Protein AF-A0A2K1YP57-F1 (afdb_monomer)

Solvent-accessible surface area (backbone atoms only — not comparable to full-atom values): 13759 Å² total; per-residue (Å²): 117,85,75,20,33,35,36,38,37,38,22,40,49,75,53,50,61,69,62,58,47,50,43,52,41,44,24,50,65,70,25,84,58,22,74,83,41,67,79,49,53,47,49,36,38,41,50,57,70,98,71,82,53,71,68,46,48,54,45,32,55,53,49,54,72,70,46,98,47,49,59,59,80,66,46,88,72,59,56,66,68,60,56,49,45,45,36,66,78,54,61,48,76,85,57,60,37,21,30,25,25,40,49,86,66,47,80,54,25,69,63,35,49,40,52,35,60,63,46,21,45,73,32,65,89,50,28,58,70,48,51,51,50,52,58,73,73,52,67,104,42,70,54,76,67,44,47,89,70,37,73,68,53,39,52,39,58,75,71,65,55,48,71,48,77,45,61,58,92,49,68,68,58,51,50,53,52,51,52,54,52,49,54,48,40,74,74,69,46,75,70,44,77,43,71,57,41,47,95,76,76,43,75,67,46,56,52,48,50,53,53,46,28,70,77,66,74,61,59,84,53,51,76,63,44,36,47,45,42,53,54,28,53,54,23,50,53,51,51,48,69,73,72,109

Secondary structure (DSSP, 8-state):
-TTSEEEEEEE-TT-S-HHHHHHHHHHHTSSTTGGGGTTTEEEEEEE--SS--HHHHHHHHHHHHHSSSEE-S-GGG--HHHHHHHHHHS--SSS-EEEEE-TTS-EEES--HHHHHHHGGGGTT--HHHHHHHHHH--S-HHHHHTTT-HHHHHHHHTT--EEEE--S-HHHHHHHHHHHHHHHHTT---EEEE---SS--HHHHHHHHHHHHHHS---S-HHHHHHHHHHHHHHHHHHHHH-

Foldseek 3Di:
DAQAKEKEKEAALLSDPPLLVVLLCLLEPVPPCNVVCVVRYAYEYQHADPDDDPVSVVSNVVPCVVDPHHYDPPNVPDDVVVNVCLCPVLVCPNDIFIFIAGSVRDTQDSGLSLVSLQRRPQLPVSHPVSLVVVVVPDDPAVCSLQPSLAPVSVVCVVVVFAEDEDEDLDLVVVVVVVVVVVVVVVVPHRYHYAYLYDLPLDPSSQVSLVVCCVVVVPHPDDSSSSSSSNSNVVSVVVSVVVVD

Radius of gyration: 20.49 Å; Cα contacts (8 Å, |Δi|>4): 315; chains: 1; bounding box: 50×36×57 Å

pLDDT: mean 89.66, std 7.04, range [57.06, 97.81]

Mean predicted aligned error: 5.23 Å

Nearest PDB structures (foldseek):
  6n5u-assembly3_C  TM=5.547E-01  e=1.171E-01  Arabidopsis thaliana
  3d3j-assembly1_A-2  TM=3.927E-01  e=7.275E+00  Homo sapiens
  6p7b-assembly1_A  TM=2.199E-01  e=9.151E+00  Fowlpox virus

InterPro domains:
  IPR027944 Sieve element occlusion, C-terminal [PF14577] (129-244)
  IPR039299 Protein SIEVE ELEMENT OCCLUSION [PTHR33232] (1-244)

Structure (mmCIF, N/CA/C/O backbone):
data_AF-A0A2K1YP57-F1
#
_entry.id   AF-A0A2K1YP57-F1
#
loop_
_atom_site.group_PDB
_atom_site.id
_atom_site.type_symbol
_atom_site.label_atom_id
_atom_site.label_alt_id
_atom_site.label_comp_id
_atom_site.label_asym_id
_atom_site.label_entity_id
_atom_site.label_seq_id
_atom_site.pdbx_PDB_ins_code
_atom_site.Cartn_x
_atom_site.Cartn_y
_atom_site.Cartn_z
_atom_site.occupancy
_atom_site.B_iso_or_equiv
_atom_site.auth_seq_id
_atom_site.auth_comp_id
_atom_site.auth_asym_id
_atom_site.auth_atom_id
_atom_site.pdbx_PDB_model_num
ATOM 1 N N . MET A 1 1 ? 7.861 -14.860 -19.166 1.00 68.88 1 MET A N 1
ATOM 2 C CA . MET A 1 1 ? 6.582 -14.250 -18.728 1.00 68.88 1 MET A CA 1
ATOM 3 C C . MET A 1 1 ? 5.432 -14.431 -19.733 1.00 68.88 1 MET A C 1
ATOM 5 O O . MET A 1 1 ? 4.404 -13.784 -19.590 1.00 68.88 1 MET A O 1
ATOM 9 N N . LYS A 1 2 ? 5.544 -15.316 -20.739 1.00 75.38 2 LYS A N 1
ATOM 10 C CA . LYS A 1 2 ? 4.486 -15.506 -21.747 1.00 75.38 2 LYS A CA 1
ATOM 11 C C . LYS A 1 2 ? 3.211 -16.042 -21.082 1.00 75.38 2 LYS A C 1
ATOM 13 O O . LYS A 1 2 ? 3.299 -16.992 -20.311 1.00 75.38 2 LYS A O 1
ATOM 18 N N . GLY A 1 3 ? 2.060 -15.437 -21.376 1.00 84.75 3 GLY A N 1
ATOM 19 C CA . GLY A 1 3 ? 0.768 -15.865 -20.826 1.00 84.75 3 GLY A CA 1
ATOM 20 C C . GLY A 1 3 ? 0.374 -15.243 -19.48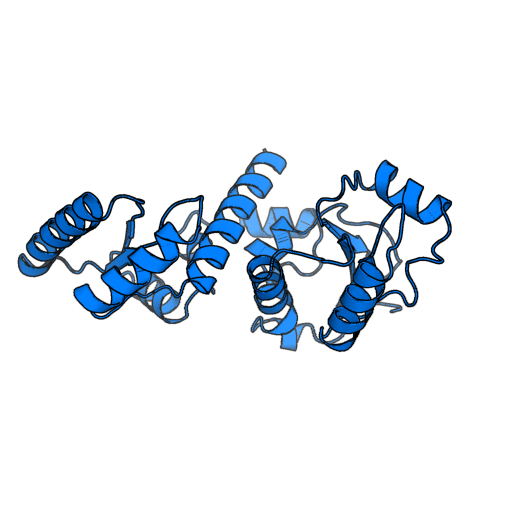0 1.00 84.75 3 GLY A C 1
ATOM 21 O O . GLY A 1 3 ? -0.734 -15.507 -19.028 1.00 84.75 3 GLY A O 1
ATOM 22 N N . LYS A 1 4 ? 1.219 -14.405 -18.862 1.00 93.00 4 LYS A N 1
ATOM 23 C CA . LYS A 1 4 ? 0.963 -13.794 -17.543 1.00 93.00 4 LYS A CA 1
ATOM 24 C C . LYS A 1 4 ? 0.696 -12.292 -17.647 1.00 93.00 4 LYS A C 1
ATOM 26 O O . LYS A 1 4 ? 1.220 -11.644 -18.548 1.00 93.00 4 LYS A O 1
ATOM 31 N N . VAL A 1 5 ? -0.072 -11.742 -16.707 1.00 96.88 5 VAL A N 1
ATOM 32 C CA . VAL A 1 5 ? -0.127 -10.284 -16.489 1.00 96.88 5 VAL A CA 1
ATOM 33 C C . VAL A 1 5 ? 1.207 -9.836 -15.881 1.00 96.88 5 VAL A C 1
ATOM 35 O O . VAL A 1 5 ? 1.763 -10.539 -15.040 1.00 96.88 5 VAL A O 1
ATOM 38 N N . VAL A 1 6 ? 1.743 -8.691 -16.296 1.00 97.31 6 VAL A N 1
ATOM 39 C CA . VAL A 1 6 ? 3.003 -8.160 -15.754 1.00 97.31 6 VAL A CA 1
ATOM 40 C C . VAL A 1 6 ? 2.774 -6.773 -15.173 1.00 97.31 6 VAL A C 1
ATOM 42 O O . VAL A 1 6 ? 2.274 -5.884 -15.858 1.00 97.31 6 VAL A O 1
ATOM 45 N N . LEU A 1 7 ? 3.159 -6.591 -13.914 1.00 97.69 7 LEU A N 1
ATOM 46 C CA . LEU A 1 7 ? 3.198 -5.300 -13.236 1.00 97.69 7 LEU A CA 1
ATOM 47 C C . LEU A 1 7 ? 4.632 -4.777 -13.327 1.00 97.69 7 LEU A C 1
ATOM 49 O O . LEU A 1 7 ? 5.526 -5.266 -12.638 1.00 97.69 7 LEU A O 1
ATOM 53 N N . LEU A 1 8 ? 4.862 -3.796 -14.194 1.00 97.38 8 LEU A N 1
ATOM 54 C CA . LEU A 1 8 ? 6.132 -3.089 -14.270 1.00 97.38 8 LEU A CA 1
ATOM 55 C C . LEU A 1 8 ? 6.169 -2.021 -13.178 1.00 97.38 8 LEU A C 1
ATOM 57 O O . LEU A 1 8 ? 5.548 -0.967 -13.319 1.00 97.38 8 LEU A O 1
ATOM 61 N N . LEU A 1 9 ? 6.893 -2.294 -12.097 1.00 97.62 9 LEU A N 1
ATOM 62 C CA . LEU A 1 9 ? 7.182 -1.308 -11.063 1.00 97.62 9 LEU A CA 1
ATOM 63 C C . LEU A 1 9 ? 8.308 -0.402 -11.565 1.00 97.62 9 LEU A C 1
ATOM 65 O O . LEU A 1 9 ? 9.433 -0.860 -11.747 1.00 97.62 9 LEU A O 1
ATOM 69 N N . VAL A 1 10 ? 8.011 0.873 -11.794 1.00 96.94 10 VAL A N 1
ATOM 70 C CA . VAL A 1 10 ? 8.968 1.873 -12.280 1.00 96.94 10 VAL A CA 1
ATOM 71 C C . VAL A 1 10 ? 9.275 2.848 -11.155 1.00 96.94 10 VAL A C 1
ATOM 73 O O . VAL A 1 10 ? 8.362 3.463 -10.606 1.00 96.94 10 VAL A O 1
ATOM 76 N N . SER A 1 11 ? 10.551 3.004 -10.807 1.00 96.06 11 SER A N 1
ATOM 77 C CA . SER A 1 11 ? 10.989 3.890 -9.719 1.00 96.06 11 SER A CA 1
ATOM 78 C C . SER A 1 11 ? 12.467 4.261 -9.847 1.00 96.06 11 SER A C 1
ATOM 80 O O . SER A 1 11 ? 13.171 3.749 -10.711 1.00 96.06 11 SER A O 1
ATOM 82 N N . LYS A 1 12 ? 12.983 5.093 -8.937 1.00 94.44 12 LYS A N 1
ATOM 83 C CA . LYS A 1 12 ? 14.433 5.213 -8.703 1.00 94.44 12 LYS A CA 1
ATOM 84 C C . LYS A 1 12 ? 14.984 3.991 -7.959 1.00 94.44 12 LYS A C 1
ATOM 86 O O . LYS A 1 12 ? 14.215 3.103 -7.584 1.00 94.44 12 LYS A O 1
ATOM 91 N N . ALA A 1 13 ? 16.302 3.942 -7.753 1.00 92.00 13 ALA A N 1
ATOM 92 C CA . ALA A 1 13 ? 16.982 2.861 -7.033 1.00 92.00 13 ALA A CA 1
ATOM 93 C C . ALA A 1 13 ? 16.452 2.680 -5.604 1.00 92.00 13 ALA A C 1
ATOM 95 O O . ALA A 1 13 ? 16.217 1.558 -5.184 1.00 92.00 13 ALA A O 1
ATOM 96 N N . GLU A 1 14 ? 16.160 3.780 -4.907 1.00 87.06 14 GLU A N 1
ATOM 97 C CA . GLU A 1 14 ? 15.565 3.777 -3.559 1.00 87.06 14 GLU A CA 1
ATOM 98 C C . GLU A 1 14 ? 14.121 3.240 -3.523 1.00 87.06 14 GLU A C 1
ATOM 100 O O . GLU A 1 14 ? 13.595 2.949 -2.454 1.00 87.06 14 GLU A O 1
ATOM 105 N N . LEU A 1 15 ? 13.497 3.063 -4.693 1.00 85.38 15 LEU A N 1
ATOM 106 C CA . LEU A 1 15 ? 12.186 2.453 -4.902 1.00 85.38 15 LEU A CA 1
ATOM 107 C C . LEU A 1 15 ? 11.020 3.227 -4.274 1.00 85.38 15 LEU A C 1
ATOM 109 O O . LEU A 1 15 ? 10.328 3.949 -4.989 1.00 85.38 15 LEU A O 1
ATOM 113 N N . LEU A 1 16 ? 10.813 3.103 -2.967 1.00 85.75 16 LEU A N 1
ATOM 114 C CA . LEU A 1 16 ? 9.791 3.784 -2.170 1.00 85.75 16 LEU A CA 1
ATOM 115 C C . LEU A 1 16 ? 10.363 4.064 -0.774 1.00 85.75 16 LEU A C 1
ATOM 117 O O . LEU A 1 16 ? 11.235 3.323 -0.318 1.00 85.75 16 LEU A O 1
ATOM 121 N N . PRO A 1 17 ? 9.813 5.043 -0.032 1.00 89.00 17 PRO A N 1
ATOM 122 C CA . PRO A 1 17 ? 9.994 5.079 1.416 1.00 89.00 17 PRO A CA 1
ATOM 123 C C . PRO A 1 17 ? 9.668 3.713 2.035 1.00 89.00 17 PRO A C 1
ATOM 125 O O . PRO A 1 17 ? 8.781 3.007 1.542 1.00 89.00 17 PRO A O 1
ATOM 128 N N . GLN A 1 18 ? 10.363 3.355 3.117 1.00 89.25 18 GLN A N 1
ATOM 129 C CA . GLN A 1 18 ? 10.311 2.018 3.717 1.00 89.25 18 GLN A CA 1
ATOM 130 C C . GLN A 1 18 ? 8.875 1.519 3.932 1.00 89.25 18 GLN A C 1
ATOM 132 O O . GLN A 1 18 ? 8.547 0.397 3.557 1.00 89.25 18 GLN A O 1
ATOM 137 N N . GLU A 1 19 ? 7.994 2.347 4.486 1.00 90.50 19 GLU A N 1
ATOM 138 C CA . GLU A 1 19 ? 6.612 1.965 4.764 1.00 90.50 19 GLU A CA 1
ATOM 139 C C . GLU A 1 19 ? 5.780 1.775 3.487 1.00 90.50 19 GLU A C 1
ATOM 141 O O . GLU A 1 19 ? 4.908 0.911 3.450 1.00 90.50 19 GLU A O 1
ATOM 146 N N . GLY A 1 20 ? 6.079 2.517 2.417 1.00 92.62 20 GLY A N 1
ATOM 147 C CA . GLY A 1 20 ? 5.463 2.306 1.106 1.00 92.62 20 GLY A CA 1
ATOM 148 C C . GLY A 1 20 ? 5.894 0.986 0.467 1.00 92.62 20 GLY A C 1
ATOM 149 O O . GLY A 1 20 ? 5.065 0.292 -0.120 1.00 92.62 20 GLY A O 1
ATOM 150 N N . LEU A 1 21 ? 7.166 0.609 0.624 1.00 93.62 21 LEU A N 1
ATOM 151 C CA . LEU A 1 21 ? 7.677 -0.687 0.172 1.00 93.62 21 LEU A CA 1
ATOM 152 C C . LEU A 1 21 ? 7.052 -1.845 0.962 1.00 93.62 21 LEU A C 1
ATOM 154 O O . LEU A 1 21 ? 6.620 -2.827 0.361 1.00 93.62 21 LEU A O 1
ATOM 158 N N . LEU A 1 22 ? 6.952 -1.711 2.289 1.00 93.88 22 LEU A N 1
ATOM 159 C CA . LEU A 1 22 ? 6.295 -2.702 3.145 1.00 93.88 22 LEU A CA 1
ATOM 160 C C . LEU A 1 22 ? 4.815 -2.865 2.788 1.00 93.88 22 LEU A C 1
ATOM 162 O O . LEU A 1 22 ? 4.343 -3.994 2.704 1.00 93.88 22 LEU A O 1
ATOM 166 N N . LEU A 1 23 ? 4.099 -1.768 2.516 1.00 93.94 23 LEU A N 1
ATOM 167 C CA . LEU A 1 23 ? 2.712 -1.849 2.057 1.00 93.94 23 LEU A CA 1
ATOM 168 C C . LEU A 1 23 ? 2.624 -2.536 0.690 1.00 93.94 23 LEU A C 1
ATOM 170 O O . LEU A 1 23 ? 1.722 -3.330 0.458 1.00 93.94 23 LEU A O 1
ATOM 174 N N . LEU A 1 24 ? 3.552 -2.258 -0.228 1.00 94.94 24 LEU A N 1
ATOM 175 C CA . LEU A 1 24 ? 3.549 -2.913 -1.534 1.00 94.94 24 LEU A CA 1
ATOM 176 C C . LEU A 1 24 ? 3.762 -4.432 -1.408 1.00 94.94 24 LEU A C 1
ATOM 178 O O . LEU A 1 24 ? 3.088 -5.193 -2.103 1.00 94.94 24 LEU A O 1
ATOM 182 N N . LEU A 1 25 ? 4.649 -4.877 -0.513 1.00 94.38 25 LEU A N 1
ATOM 183 C CA . LEU A 1 25 ? 4.854 -6.297 -0.197 1.00 94.38 25 LEU A CA 1
ATOM 184 C C . LEU A 1 25 ? 3.604 -6.927 0.428 1.00 94.38 25 LEU A C 1
ATOM 186 O O . LEU A 1 25 ? 3.125 -7.940 -0.084 1.00 94.38 25 LEU A O 1
ATOM 190 N N . ASP A 1 26 ? 3.029 -6.271 1.437 1.00 92.94 26 ASP A N 1
ATOM 191 C CA . ASP A 1 26 ? 1.784 -6.679 2.100 1.00 92.94 26 ASP A CA 1
ATOM 192 C C . ASP A 1 26 ? 0.653 -6.889 1.082 1.00 92.94 26 ASP A C 1
ATOM 194 O O . ASP A 1 26 ? -0.011 -7.924 1.046 1.00 92.94 26 ASP A O 1
ATOM 198 N N . ARG A 1 27 ? 0.499 -5.936 0.159 1.00 93.25 27 ARG A N 1
ATOM 199 C CA . ARG A 1 27 ? -0.591 -5.912 -0.823 1.00 93.25 27 ARG A CA 1
ATOM 200 C C . ARG A 1 27 ? -0.410 -6.882 -1.979 1.00 93.25 27 ARG A C 1
ATOM 202 O O . ARG A 1 27 ? -1.396 -7.231 -2.629 1.00 93.25 27 ARG A O 1
ATOM 209 N N . THR A 1 28 ? 0.818 -7.305 -2.266 1.00 92.19 28 THR A N 1
ATOM 210 C CA . THR A 1 28 ? 1.108 -8.114 -3.458 1.00 92.19 28 THR A CA 1
ATOM 211 C C . THR A 1 28 ? 1.534 -9.535 -3.140 1.00 92.19 28 THR A C 1
ATOM 213 O O . THR A 1 28 ? 1.056 -10.442 -3.815 1.00 92.19 28 THR A O 1
ATOM 216 N N . TYR A 1 29 ? 2.411 -9.729 -2.158 1.00 90.44 29 TYR A N 1
ATOM 217 C CA . TYR A 1 29 ? 3.038 -11.013 -1.861 1.00 90.44 29 TYR A CA 1
ATOM 218 C C . TYR A 1 29 ? 2.423 -11.671 -0.622 1.00 90.44 29 TYR A C 1
ATOM 220 O O . TYR A 1 29 ? 1.986 -12.819 -0.695 1.00 90.44 29 TYR A O 1
ATOM 228 N N . ASP A 1 30 ? 2.303 -10.930 0.483 1.00 90.19 30 ASP A N 1
ATOM 229 C CA . ASP A 1 30 ? 1.760 -11.472 1.740 1.00 90.19 30 ASP A CA 1
ATOM 230 C C . ASP A 1 30 ? 0.224 -11.527 1.753 1.00 90.19 30 ASP A C 1
ATOM 232 O O . ASP A 1 30 ? -0.388 -12.195 2.591 1.00 90.19 30 ASP A O 1
ATOM 236 N N . HIS A 1 31 ? -0.413 -10.867 0.785 1.00 88.81 31 HIS A N 1
ATOM 237 C CA . HIS A 1 31 ? -1.859 -10.798 0.660 1.00 88.81 31 HIS A CA 1
ATOM 238 C C . HIS A 1 31 ? -2.491 -12.207 0.604 1.00 88.81 31 HIS A C 1
ATOM 240 O O . HIS A 1 31 ? -2.106 -13.016 -0.246 1.00 88.81 31 HIS A O 1
ATOM 246 N N . PRO A 1 32 ? -3.543 -12.522 1.389 1.00 86.50 32 PRO A N 1
ATOM 247 C CA . PRO A 1 32 ? -4.120 -13.874 1.452 1.00 86.50 32 PRO A CA 1
ATOM 248 C C . PRO A 1 32 ? -4.560 -14.442 0.092 1.00 86.50 32 PRO A C 1
ATOM 250 O O . PRO A 1 32 ? -4.462 -15.641 -0.173 1.00 86.50 32 PRO A O 1
ATOM 253 N N . TYR A 1 33 ? -5.033 -13.565 -0.796 1.00 86.44 33 TYR A N 1
ATOM 254 C CA . TYR A 1 33 ? -5.445 -13.917 -2.159 1.00 86.44 33 TYR A CA 1
ATOM 255 C C . TYR A 1 33 ? -4.280 -14.208 -3.130 1.00 86.44 33 TYR A C 1
ATOM 257 O O . TYR A 1 33 ? -4.518 -14.798 -4.183 1.00 86.44 33 TYR A O 1
ATOM 265 N N . HIS A 1 34 ? -3.035 -13.849 -2.789 1.00 87.69 34 HIS A N 1
ATOM 266 C CA . HIS A 1 34 ? -1.860 -14.055 -3.643 1.00 87.69 34 HIS A CA 1
ATOM 267 C C . HIS A 1 34 ? -1.667 -15.533 -4.007 1.00 87.69 34 HIS A C 1
ATOM 269 O O . HIS A 1 34 ? -1.500 -15.858 -5.178 1.00 87.69 34 HIS A O 1
ATOM 275 N N . LYS A 1 35 ? -1.823 -16.445 -3.036 1.00 88.25 35 LYS A N 1
ATOM 276 C CA . LYS A 1 35 ? -1.688 -17.900 -3.253 1.00 88.25 35 LYS A CA 1
ATOM 277 C C . LYS A 1 35 ? -2.629 -18.446 -4.331 1.00 88.25 35 LYS A C 1
ATOM 279 O O . LYS A 1 35 ? -2.283 -19.377 -5.043 1.00 88.25 35 LYS A O 1
ATOM 284 N N . LYS A 1 36 ? -3.825 -17.863 -4.481 1.00 91.19 36 LYS A N 1
ATOM 285 C CA . LYS A 1 36 ? -4.789 -18.266 -5.524 1.00 91.19 36 LYS A CA 1
ATOM 286 C C . LYS A 1 36 ? -4.401 -17.765 -6.916 1.00 91.19 36 LYS A C 1
ATOM 288 O O . LYS A 1 36 ? -4.945 -18.241 -7.906 1.00 91.19 36 LYS A O 1
ATOM 293 N N . LEU A 1 37 ? -3.510 -16.782 -6.978 1.00 90.44 37 LEU A N 1
ATOM 294 C CA . LEU A 1 37 ? -3.039 -16.126 -8.191 1.00 90.44 37 LEU A CA 1
ATOM 295 C C . LEU A 1 37 ? -1.588 -16.487 -8.508 1.00 90.44 37 LEU A C 1
ATOM 297 O O . LEU A 1 37 ? -0.990 -15.862 -9.385 1.00 90.44 37 LEU A O 1
ATOM 301 N N . GLU A 1 38 ? -1.016 -17.482 -7.829 1.00 87.19 38 GLU A N 1
ATOM 302 C CA . GLU A 1 38 ? 0.354 -17.916 -8.067 1.00 87.19 38 GLU A CA 1
ATOM 303 C C . GLU A 1 38 ? 0.541 -18.271 -9.551 1.00 87.19 38 GLU A C 1
ATOM 305 O O . GLU A 1 38 ? -0.241 -19.005 -10.157 1.00 87.19 38 GLU A O 1
ATOM 310 N N . GLY A 1 39 ? 1.532 -17.641 -10.184 1.00 86.94 39 GLY A N 1
ATOM 311 C CA . GLY A 1 39 ? 1.783 -17.771 -11.618 1.00 86.94 39 GLY A CA 1
ATOM 312 C C . GLY A 1 39 ? 0.806 -17.033 -12.547 1.00 86.94 39 GLY A C 1
ATOM 313 O O . GLY A 1 39 ? 1.012 -17.074 -13.759 1.00 86.94 39 GLY A O 1
ATOM 314 N N . SER A 1 40 ? -0.206 -16.327 -12.033 1.00 92.19 40 SER A N 1
ATOM 315 C CA . SER A 1 40 ? -1.166 -15.552 -12.844 1.00 92.19 40 SER A CA 1
ATOM 316 C C . SER A 1 40 ? -0.642 -14.166 -13.234 1.00 92.19 40 SER A C 1
ATOM 318 O O . SER A 1 40 ? -0.980 -13.647 -14.305 1.00 92.19 40 SER A O 1
ATOM 320 N N . TYR A 1 41 ? 0.198 -13.569 -12.387 1.00 95.19 41 TYR A N 1
ATOM 321 C CA . TYR A 1 41 ? 0.909 -12.329 -12.680 1.00 95.19 41 TYR A CA 1
ATOM 322 C C . TYR A 1 41 ? 2.328 -12.343 -12.108 1.00 95.19 41 TYR A C 1
ATOM 324 O O . TYR A 1 41 ? 2.638 -13.152 -11.240 1.00 95.19 41 TYR A O 1
ATOM 332 N N . GLU A 1 42 ? 3.178 -11.452 -12.612 1.00 95.25 42 GLU A N 1
ATOM 333 C CA . GLU A 1 42 ? 4.534 -11.222 -12.105 1.00 95.25 42 GLU A CA 1
ATOM 334 C C . GLU A 1 42 ? 4.776 -9.728 -11.915 1.00 95.25 42 GLU A C 1
ATOM 336 O O . GLU A 1 42 ? 4.269 -8.913 -12.690 1.00 95.25 42 GLU A O 1
ATOM 341 N N . ILE A 1 43 ? 5.585 -9.370 -10.921 1.00 96.31 43 ILE A N 1
ATOM 342 C CA . ILE A 1 43 ? 6.079 -8.002 -10.749 1.00 96.31 43 ILE A CA 1
ATOM 343 C C . ILE A 1 43 ? 7.515 -7.942 -11.267 1.00 96.31 43 ILE A C 1
ATOM 345 O O . ILE A 1 43 ? 8.340 -8.805 -10.953 1.00 96.31 43 ILE A O 1
ATOM 349 N N . VAL A 1 44 ? 7.797 -6.926 -12.081 1.00 97.06 44 VAL A N 1
ATOM 350 C CA . VAL A 1 44 ? 9.125 -6.645 -12.628 1.00 97.06 44 VAL A CA 1
ATOM 351 C C . VAL A 1 44 ? 9.504 -5.224 -12.273 1.00 97.06 44 VAL A C 1
ATOM 353 O O . VAL A 1 44 ? 8.881 -4.270 -12.734 1.00 97.06 44 VAL A O 1
ATOM 356 N N . TRP A 1 45 ? 10.549 -5.082 -11.474 1.00 97.19 45 TRP A N 1
ATOM 357 C CA . TRP A 1 45 ? 11.105 -3.796 -11.117 1.00 97.19 45 TRP A CA 1
ATOM 358 C C . TRP A 1 45 ? 12.062 -3.280 -12.197 1.00 97.19 45 TRP A C 1
ATOM 360 O O . TRP A 1 45 ? 13.026 -3.950 -12.584 1.00 97.19 45 TRP A O 1
ATOM 370 N N . ILE A 1 46 ? 11.794 -2.065 -12.670 1.00 95.25 46 ILE A N 1
ATOM 371 C CA . ILE A 1 46 ? 12.629 -1.311 -13.598 1.00 95.25 46 ILE A CA 1
ATOM 372 C C . ILE A 1 46 ? 13.040 -0.014 -12.908 1.00 95.25 46 ILE A C 1
ATOM 374 O O . ILE A 1 46 ? 12.233 0.900 -12.729 1.00 95.25 46 ILE A O 1
ATOM 378 N N . SER A 1 47 ? 14.315 0.074 -12.535 1.00 95.38 47 SER A N 1
ATOM 379 C CA . SER A 1 47 ? 14.851 1.310 -11.983 1.00 95.38 47 SER A CA 1
ATOM 380 C C . SER A 1 47 ? 15.224 2.284 -13.103 1.00 95.38 47 SER A C 1
ATOM 382 O O . SER A 1 47 ? 15.970 1.925 -14.014 1.00 95.38 47 SER A O 1
ATOM 384 N N . ILE A 1 48 ? 14.701 3.508 -13.050 1.00 93.56 48 ILE A N 1
ATOM 385 C CA . ILE A 1 48 ? 14.923 4.564 -14.040 1.00 93.56 48 ILE A CA 1
ATOM 386 C C . ILE A 1 48 ? 15.552 5.774 -13.348 1.00 93.56 48 ILE A C 1
ATOM 388 O O . ILE A 1 48 ? 14.950 6.386 -12.462 1.00 93.56 48 ILE A O 1
ATOM 392 N N . SER A 1 49 ? 16.751 6.136 -13.800 1.00 88.81 49 SER A N 1
ATOM 393 C CA . SER A 1 49 ? 17.472 7.346 -13.407 1.00 88.81 49 SER A CA 1
ATOM 394 C C . SER A 1 49 ? 18.259 7.891 -14.601 1.00 88.81 49 SER A C 1
ATOM 396 O O . SER A 1 49 ? 18.676 7.119 -15.464 1.00 88.81 49 SER A O 1
ATOM 398 N N . ASP A 1 50 ? 18.457 9.210 -14.647 1.00 85.19 50 ASP A N 1
ATOM 399 C CA . ASP A 1 50 ? 19.286 9.873 -15.668 1.00 85.19 50 ASP A CA 1
ATOM 400 C C . ASP A 1 50 ? 20.778 9.628 -15.446 1.00 85.19 50 ASP A C 1
ATOM 402 O O . ASP A 1 50 ? 21.558 9.519 -16.390 1.00 85.19 50 ASP A O 1
ATOM 406 N 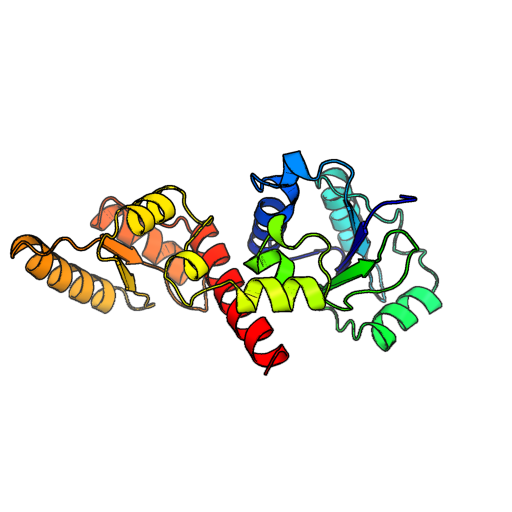N . THR A 1 51 ? 21.166 9.524 -14.180 1.00 87.31 51 THR A N 1
ATOM 407 C CA . THR A 1 51 ? 22.539 9.303 -13.738 1.00 87.31 51 THR A CA 1
ATOM 408 C C . THR A 1 51 ? 22.544 8.265 -12.632 1.00 87.31 51 THR A C 1
ATOM 410 O O . THR A 1 51 ? 21.608 8.207 -11.838 1.00 87.31 51 THR A O 1
ATOM 413 N N . TRP A 1 52 ? 23.603 7.462 -12.578 1.00 93.56 52 TRP A N 1
ATOM 414 C CA . TRP A 1 52 ? 23.788 6.441 -11.554 1.00 93.56 52 TRP A CA 1
ATOM 415 C C . TRP A 1 52 ? 25.073 6.701 -10.784 1.00 93.56 52 TRP A C 1
ATOM 417 O O . TRP A 1 52 ? 26.164 6.635 -11.356 1.00 93.56 52 TRP A O 1
ATOM 427 N N . THR A 1 53 ? 24.926 6.964 -9.495 1.00 95.31 53 THR A N 1
ATOM 428 C CA . THR A 1 53 ? 26.011 6.951 -8.514 1.00 95.31 53 THR A CA 1
ATOM 429 C C . THR A 1 53 ? 26.298 5.523 -8.053 1.00 95.31 53 THR A C 1
ATOM 431 O O . THR A 1 53 ? 25.454 4.637 -8.193 1.00 95.31 53 THR A O 1
ATOM 434 N N . ASP A 1 54 ? 27.479 5.283 -7.480 1.00 95.50 54 ASP A N 1
ATOM 435 C CA . ASP A 1 54 ? 27.800 3.967 -6.915 1.00 95.50 54 ASP A CA 1
ATOM 436 C C . ASP A 1 54 ? 26.870 3.620 -5.739 1.00 95.50 54 ASP A C 1
ATOM 438 O O . ASP A 1 54 ? 26.373 2.503 -5.669 1.00 95.50 54 ASP A O 1
ATOM 442 N N . ALA A 1 55 ? 26.495 4.607 -4.916 1.00 95.12 55 ALA A N 1
ATOM 443 C CA . ALA A 1 55 ? 25.522 4.417 -3.838 1.00 95.12 55 ALA A CA 1
ATOM 444 C C . ALA A 1 55 ? 24.141 3.961 -4.351 1.00 95.12 55 ALA A C 1
ATOM 446 O O . ALA A 1 55 ? 23.530 3.065 -3.775 1.00 95.12 55 ALA A O 1
ATOM 447 N N . GLU A 1 56 ? 23.642 4.535 -5.453 1.00 95.00 56 GLU A N 1
ATOM 448 C CA . GLU A 1 56 ? 22.380 4.090 -6.064 1.00 95.00 56 GLU A CA 1
ATOM 449 C C . GLU A 1 56 ? 22.479 2.661 -6.611 1.00 95.00 56 GLU A C 1
ATOM 451 O O . GLU A 1 56 ? 21.503 1.912 -6.541 1.00 95.00 56 GLU A O 1
ATOM 456 N N . ARG A 1 57 ? 23.644 2.262 -7.139 1.00 95.69 57 ARG A N 1
ATOM 457 C CA . ARG A 1 57 ? 23.874 0.883 -7.597 1.00 95.69 57 ARG A CA 1
ATOM 458 C C . ARG A 1 57 ? 23.874 -0.092 -6.427 1.00 95.69 57 ARG A C 1
ATOM 460 O O . ARG A 1 57 ? 23.176 -1.095 -6.508 1.00 95.69 57 ARG A O 1
ATOM 467 N N . ASP A 1 58 ? 24.559 0.243 -5.337 1.00 95.19 58 ASP A N 1
ATOM 468 C CA . ASP A 1 58 ? 24.594 -0.582 -4.126 1.00 95.19 58 ASP A CA 1
ATOM 469 C C . ASP A 1 58 ? 23.189 -0.765 -3.533 1.00 95.19 58 ASP A C 1
ATOM 471 O O . ASP A 1 58 ? 22.792 -1.879 -3.185 1.00 95.19 58 ASP A O 1
ATOM 475 N N . ILE A 1 59 ? 22.394 0.312 -3.477 1.00 94.44 59 ILE A N 1
ATOM 476 C CA . ILE A 1 59 ? 20.993 0.259 -3.032 1.00 94.44 59 ILE A CA 1
ATOM 477 C C . ILE A 1 59 ? 20.163 -0.634 -3.961 1.00 94.44 59 ILE A C 1
ATOM 479 O O . ILE A 1 59 ? 19.396 -1.476 -3.485 1.00 94.44 59 ILE A O 1
ATOM 483 N N . PHE A 1 60 ? 20.309 -0.475 -5.280 1.00 95.50 60 PHE A N 1
ATOM 484 C CA . PHE A 1 60 ? 19.592 -1.294 -6.254 1.00 95.50 60 PHE A CA 1
ATOM 485 C C . PHE A 1 60 ? 19.952 -2.777 -6.123 1.00 95.50 60 PHE A C 1
ATOM 487 O O . PHE A 1 60 ? 19.059 -3.628 -6.092 1.00 95.50 60 PHE A O 1
ATOM 494 N N . ASP A 1 61 ? 21.238 -3.100 -6.021 1.00 95.00 61 ASP A N 1
ATOM 495 C CA . ASP A 1 61 ? 21.711 -4.475 -5.888 1.00 95.00 61 ASP A CA 1
ATOM 496 C C . ASP A 1 61 ? 21.228 -5.090 -4.567 1.00 95.00 61 ASP A C 1
ATOM 498 O O . ASP A 1 61 ? 20.746 -6.224 -4.556 1.00 95.00 61 ASP A O 1
ATOM 502 N N . PHE A 1 62 ? 21.245 -4.340 -3.462 1.00 95.00 62 PHE A N 1
ATOM 503 C CA . PHE A 1 62 ? 20.685 -4.803 -2.192 1.00 95.00 62 PHE A CA 1
ATOM 504 C C . PHE A 1 62 ? 19.181 -5.104 -2.296 1.00 95.00 62 PHE A C 1
ATOM 506 O O . PHE A 1 62 ? 18.739 -6.206 -1.955 1.00 95.00 62 PHE A O 1
ATOM 513 N N . LEU A 1 63 ? 18.384 -4.152 -2.792 1.00 94.50 63 LEU A N 1
ATOM 514 C CA . LEU A 1 63 ? 16.929 -4.300 -2.867 1.00 94.50 63 LEU A CA 1
ATOM 515 C C . LEU A 1 63 ? 16.512 -5.383 -3.863 1.00 94.50 63 LEU A C 1
ATOM 517 O O . LEU A 1 63 ? 15.632 -6.187 -3.564 1.00 94.50 63 LEU A O 1
ATOM 521 N N . SER A 1 64 ? 17.161 -5.450 -5.024 1.00 94.44 64 SER A N 1
ATOM 522 C CA . SER A 1 64 ? 16.818 -6.422 -6.066 1.00 94.44 64 SER A CA 1
ATOM 523 C C . SER A 1 64 ? 17.111 -7.870 -5.666 1.00 94.44 64 SER A C 1
ATOM 525 O O . SER A 1 64 ? 16.458 -8.771 -6.184 1.00 94.44 64 SER A O 1
ATOM 527 N N . ASN A 1 65 ? 18.046 -8.092 -4.737 1.00 94.25 65 ASN A N 1
ATOM 528 C CA . ASN A 1 65 ? 18.321 -9.408 -4.156 1.00 94.25 65 ASN A CA 1
ATOM 529 C C . ASN A 1 65 ? 17.460 -9.722 -2.920 1.00 94.25 65 ASN A C 1
ATOM 531 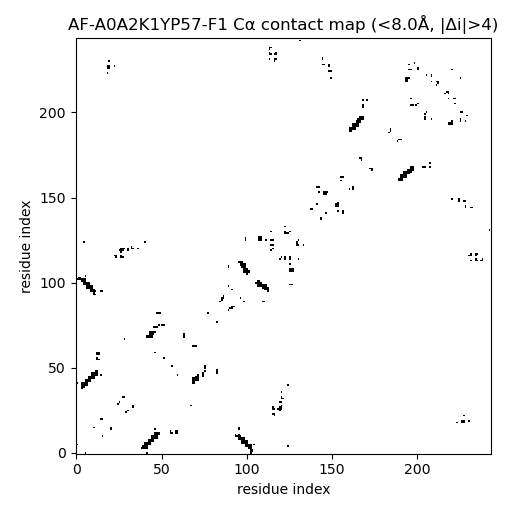O O . ASN A 1 65 ? 17.367 -10.882 -2.527 1.00 94.25 65 ASN A O 1
ATOM 535 N N . SER A 1 66 ? 16.855 -8.706 -2.298 1.00 92.69 66 SER A N 1
ATOM 536 C CA . SER A 1 66 ? 16.073 -8.859 -1.061 1.00 92.69 66 SER A CA 1
ATOM 537 C C . SER A 1 66 ? 14.567 -8.970 -1.307 1.00 92.69 66 SER A C 1
ATOM 539 O O . SER A 1 66 ? 13.846 -9.522 -0.479 1.00 92.69 66 SER A O 1
ATOM 541 N N . LEU A 1 67 ? 14.075 -8.421 -2.420 1.00 93.56 67 LEU A N 1
ATOM 542 C CA . LEU A 1 67 ? 12.653 -8.393 -2.759 1.00 93.56 67 LEU A CA 1
ATOM 543 C C . LEU A 1 67 ? 12.232 -9.639 -3.555 1.00 93.56 67 LEU A C 1
ATOM 545 O O . LEU A 1 67 ? 13.019 -10.160 -4.343 1.00 93.56 67 LEU A O 1
ATOM 549 N N . PRO A 1 68 ? 10.972 -10.097 -3.423 1.00 93.62 68 PRO A N 1
ATOM 550 C CA . PRO A 1 68 ? 10.491 -11.309 -4.091 1.00 93.62 68 PRO A CA 1
ATOM 551 C C . PRO A 1 68 ? 10.202 -11.111 -5.590 1.00 93.62 68 PRO A C 1
ATOM 553 O O . PRO A 1 68 ? 9.758 -12.039 -6.264 1.00 93.62 68 PRO A O 1
ATOM 556 N N . TRP A 1 69 ? 10.389 -9.901 -6.120 1.00 94.00 69 TRP A N 1
ATOM 557 C CA . TRP A 1 69 ? 10.046 -9.549 -7.497 1.00 94.00 69 TRP A CA 1
ATOM 558 C C . TRP A 1 69 ? 11.236 -9.706 -8.438 1.00 94.00 69 TRP A C 1
ATOM 560 O O . TRP A 1 69 ? 12.394 -9.583 -8.044 1.00 94.00 69 TRP A O 1
ATOM 570 N N . TYR A 1 70 ? 10.953 -9.895 -9.726 1.00 95.69 70 TYR A N 1
ATOM 571 C CA . TYR A 1 70 ? 11.998 -9.815 -10.742 1.00 95.69 70 TYR A CA 1
ATOM 572 C C . TYR A 1 70 ? 12.506 -8.380 -10.868 1.00 95.69 70 TYR A C 1
ATOM 574 O O . TYR A 1 70 ? 11.769 -7.424 -10.638 1.00 95.69 70 TYR A O 1
ATOM 582 N N . SER A 1 71 ? 13.743 -8.222 -11.323 1.00 96.12 71 SER A N 1
ATOM 583 C CA . SER A 1 71 ? 14.340 -6.919 -11.603 1.00 96.12 71 SER A CA 1
ATOM 584 C C . SER A 1 71 ? 15.063 -6.923 -12.950 1.00 96.12 71 SER A C 1
ATOM 586 O O . SER A 1 71 ? 15.599 -7.943 -13.403 1.00 96.12 71 SER A O 1
ATOM 588 N N . VAL A 1 72 ? 15.081 -5.771 -13.621 1.00 94.88 72 VAL A N 1
ATOM 589 C CA . VAL A 1 72 ? 15.927 -5.573 -14.803 1.00 94.88 72 VAL A CA 1
ATOM 590 C C . VAL A 1 72 ? 17.373 -5.440 -14.346 1.00 94.88 72 VAL A C 1
ATOM 592 O O . VAL A 1 72 ? 17.737 -4.476 -13.682 1.00 94.88 72 VAL A O 1
ATOM 595 N N . ARG A 1 73 ? 18.213 -6.408 -14.719 1.00 92.44 73 ARG A N 1
ATOM 596 C CA . ARG A 1 73 ? 19.635 -6.406 -14.358 1.00 92.44 73 ARG A CA 1
ATOM 597 C C . ARG A 1 73 ? 20.360 -5.215 -14.979 1.00 92.44 73 ARG A C 1
ATOM 599 O O . ARG A 1 73 ? 20.243 -4.989 -16.182 1.00 92.44 73 ARG A O 1
ATOM 606 N N . ARG A 1 74 ? 21.204 -4.554 -14.181 1.00 92.00 74 ARG A N 1
ATOM 607 C CA . ARG A 1 74 ? 22.045 -3.417 -14.594 1.00 92.00 74 ARG A CA 1
ATOM 608 C C . ARG A 1 74 ? 21.228 -2.297 -15.264 1.00 92.00 74 ARG A C 1
ATOM 610 O O . ARG A 1 74 ? 21.478 -1.964 -16.421 1.00 92.00 74 ARG A O 1
ATOM 617 N N . PRO A 1 75 ? 20.255 -1.693 -14.566 1.00 94.00 75 PRO A N 1
ATOM 618 C CA . PRO A 1 75 ? 19.400 -0.645 -15.133 1.00 94.00 75 PRO A CA 1
ATOM 619 C C . PRO A 1 75 ? 20.175 0.578 -15.662 1.00 94.00 75 PRO A C 1
ATOM 621 O O . PRO A 1 75 ? 19.696 1.274 -16.551 1.00 94.00 75 PRO A O 1
ATOM 624 N N . TRP A 1 76 ? 21.407 0.812 -15.202 1.00 93.94 76 TRP A N 1
ATOM 625 C CA . TRP A 1 76 ? 22.286 1.878 -15.702 1.00 93.94 76 TRP A CA 1
ATOM 626 C C . TRP A 1 76 ? 22.775 1.696 -17.147 1.00 93.94 76 TRP A C 1
ATOM 628 O O . TRP A 1 76 ? 23.323 2.639 -17.710 1.00 93.94 76 TRP A O 1
ATOM 638 N N . VAL A 1 77 ? 22.597 0.517 -17.757 1.00 93.44 77 VAL A N 1
ATOM 639 C CA . VAL A 1 77 ? 22.874 0.307 -19.193 1.00 93.44 77 VAL A CA 1
ATOM 640 C C . VAL A 1 77 ? 21.612 0.356 -20.060 1.00 93.44 77 VAL A C 1
ATOM 642 O O . VAL A 1 77 ? 21.671 0.025 -21.245 1.00 93.44 77 VAL A O 1
ATOM 645 N N . LEU A 1 78 ? 20.461 0.738 -19.492 1.00 93.00 78 LEU A N 1
ATOM 646 C CA . LEU A 1 78 ? 19.233 0.910 -20.263 1.00 93.00 78 LEU A CA 1
ATOM 647 C C . LEU A 1 78 ? 19.435 1.956 -21.359 1.00 93.00 78 LEU A C 1
ATOM 649 O O . LEU A 1 78 ? 19.945 3.050 -21.126 1.00 93.00 78 LEU A O 1
ATOM 653 N N . HIS A 1 79 ? 19.000 1.614 -22.570 1.00 93.50 79 HIS A N 1
ATOM 654 C CA . HIS A 1 79 ? 19.080 2.528 -23.698 1.00 93.50 79 HIS A CA 1
ATOM 655 C C . HIS A 1 79 ? 18.254 3.791 -23.412 1.00 93.50 79 HIS A C 1
ATOM 657 O O . HIS A 1 79 ? 17.117 3.699 -22.944 1.00 93.50 79 HIS A O 1
ATOM 663 N N . SER A 1 80 ? 18.786 4.968 -23.753 1.00 91.50 80 SER A N 1
ATOM 664 C CA . SER A 1 80 ? 18.144 6.266 -23.481 1.00 91.50 80 SER A CA 1
ATOM 665 C C . SER A 1 80 ? 16.724 6.365 -24.046 1.00 91.50 80 SER A C 1
ATOM 667 O O . SER A 1 80 ? 15.853 6.966 -23.428 1.00 91.50 80 SER A O 1
ATOM 669 N N . ALA A 1 81 ? 16.454 5.707 -25.177 1.00 93.56 81 ALA A N 1
ATOM 670 C CA . ALA A 1 81 ? 15.108 5.602 -25.743 1.00 93.56 81 ALA A CA 1
ATOM 671 C C . ALA A 1 81 ? 14.086 4.968 -24.777 1.00 93.56 81 ALA A C 1
ATOM 673 O O . ALA A 1 81 ? 12.954 5.430 -24.723 1.00 93.56 81 ALA A O 1
ATOM 674 N N . VAL A 1 82 ? 14.472 3.958 -23.986 1.00 91.31 82 VAL A N 1
ATOM 675 C CA . VAL A 1 82 ? 13.587 3.322 -22.990 1.00 91.31 82 VAL A CA 1
ATOM 676 C C . VAL A 1 82 ? 13.316 4.276 -21.828 1.00 91.31 82 VAL A C 1
ATOM 678 O O . VAL A 1 82 ? 12.175 4.406 -21.383 1.00 91.31 82 VAL A O 1
ATOM 681 N N . VAL A 1 83 ? 14.353 4.983 -21.369 1.00 92.50 83 VAL A N 1
ATOM 682 C CA . VAL A 1 83 ? 14.239 6.002 -20.314 1.00 92.50 83 VAL A CA 1
ATOM 683 C C . VAL A 1 83 ? 13.313 7.136 -20.764 1.00 92.50 83 VAL A C 1
ATOM 685 O O . VAL A 1 83 ? 12.383 7.498 -20.045 1.00 92.50 83 VAL A O 1
ATOM 688 N N . ASN A 1 84 ? 13.514 7.647 -21.980 1.00 93.75 84 ASN A N 1
ATOM 689 C CA . ASN A 1 84 ? 12.703 8.719 -22.553 1.00 93.75 84 ASN A CA 1
ATOM 690 C C . ASN A 1 84 ? 11.258 8.277 -22.785 1.00 93.75 84 ASN A C 1
ATOM 692 O O . ASN A 1 84 ? 10.348 9.001 -22.393 1.00 93.75 84 ASN A O 1
ATOM 696 N N . TYR A 1 85 ? 11.046 7.078 -23.336 1.00 93.50 85 TYR A N 1
ATOM 697 C CA . TYR A 1 85 ? 9.713 6.497 -23.505 1.00 93.50 85 TYR A CA 1
ATOM 698 C C . TYR A 1 85 ? 8.979 6.417 -22.164 1.00 93.50 85 TYR A C 1
ATOM 700 O O . TYR A 1 85 ? 7.853 6.882 -22.047 1.00 93.50 85 TYR A O 1
ATOM 708 N N . THR A 1 86 ? 9.643 5.912 -21.121 1.00 92.88 86 THR A N 1
ATOM 709 C CA . THR A 1 86 ? 9.060 5.802 -19.773 1.00 92.88 86 THR A CA 1
ATOM 710 C C . THR A 1 86 ? 8.638 7.167 -19.220 1.00 92.88 86 THR A C 1
ATOM 712 O O . THR A 1 86 ? 7.559 7.308 -18.648 1.00 92.88 86 THR A O 1
ATOM 715 N N . LYS A 1 87 ? 9.468 8.196 -19.412 1.00 92.69 87 LYS A N 1
ATOM 716 C CA . LYS A 1 87 ? 9.170 9.562 -18.962 1.00 92.69 87 LYS A CA 1
ATOM 717 C C . LYS A 1 87 ? 8.039 10.218 -19.752 1.00 92.69 87 LYS A C 1
ATOM 719 O O . LYS A 1 87 ? 7.243 10.933 -19.158 1.00 92.69 87 LYS A O 1
ATOM 724 N N . GLN A 1 88 ? 7.984 10.000 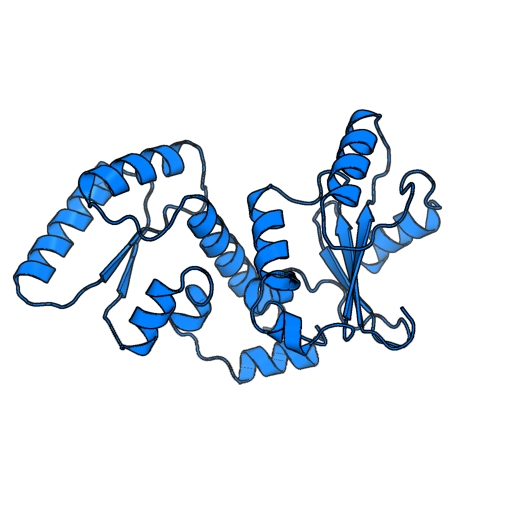-21.063 1.00 93.19 88 GLN A N 1
ATOM 725 C CA . GLN A 1 88 ? 7.040 10.672 -21.959 1.00 93.19 88 GLN A CA 1
ATOM 726 C C . GLN A 1 88 ? 5.687 9.959 -22.014 1.00 93.19 88 GLN A C 1
ATOM 728 O O . GLN A 1 88 ? 4.656 10.584 -21.794 1.00 93.19 88 GLN A O 1
ATOM 733 N N . GLU A 1 89 ? 5.686 8.650 -22.253 1.00 91.88 89 GLU A N 1
ATOM 734 C CA . GLU A 1 89 ? 4.463 7.877 -22.496 1.00 91.88 89 GLU A CA 1
ATOM 735 C C . GLU A 1 89 ? 3.754 7.471 -21.204 1.00 91.88 89 GLU A C 1
ATOM 737 O O . GLU A 1 89 ? 2.531 7.333 -21.181 1.00 91.88 89 GLU A O 1
ATOM 742 N N . TRP A 1 90 ? 4.500 7.276 -20.112 1.00 92.50 90 TRP A N 1
ATOM 743 C CA . TRP A 1 90 ? 3.928 6.924 -18.804 1.00 92.50 90 TRP A CA 1
ATOM 744 C C . TRP A 1 90 ? 3.940 8.087 -17.808 1.00 92.50 90 TRP A C 1
ATOM 746 O O . TRP A 1 90 ? 3.577 7.894 -16.650 1.00 92.50 90 TRP A O 1
ATOM 756 N N . ASP A 1 91 ? 4.337 9.286 -18.249 1.00 92.94 91 ASP A N 1
ATOM 757 C CA . ASP A 1 91 ? 4.459 10.499 -17.426 1.00 92.94 91 ASP A CA 1
ATOM 758 C C . ASP A 1 91 ? 5.286 10.284 -16.139 1.00 92.94 91 ASP A C 1
ATOM 760 O O . ASP A 1 91 ? 4.987 10.820 -15.067 1.00 92.94 91 ASP A O 1
ATOM 764 N N . TYR A 1 92 ? 6.340 9.461 -16.217 1.00 94.38 92 TYR A N 1
ATOM 765 C CA . TYR A 1 92 ? 7.188 9.178 -15.062 1.00 94.38 92 TYR A CA 1
ATOM 766 C C . TYR A 1 92 ? 8.021 10.408 -14.667 1.00 94.38 92 TYR A C 1
ATOM 768 O O . TYR A 1 92 ? 9.038 10.732 -15.284 1.00 94.38 92 TYR A O 1
ATOM 776 N N . LYS A 1 93 ? 7.616 11.063 -13.575 1.00 92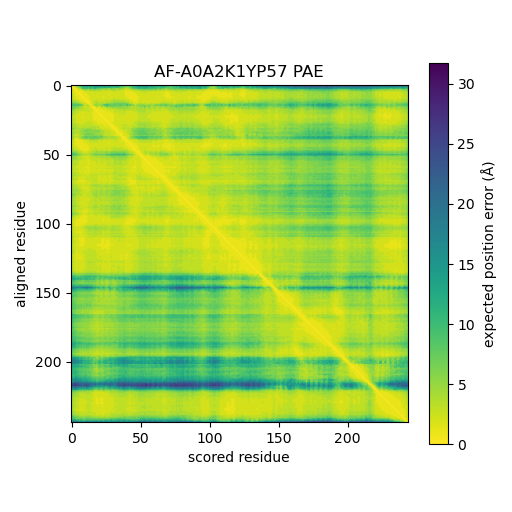.25 93 LYS A N 1
ATOM 777 C CA . LYS A 1 93 ? 8.251 12.268 -13.006 1.00 92.25 93 LYS A CA 1
ATOM 778 C C . LYS A 1 93 ? 9.009 11.981 -11.708 1.00 92.25 93 LYS A C 1
ATOM 780 O O . LYS A 1 93 ? 8.890 12.726 -10.740 1.00 92.25 93 LYS A O 1
ATOM 785 N N . ASN A 1 94 ? 9.769 10.883 -11.667 1.00 90.25 94 ASN A N 1
ATOM 786 C CA . ASN A 1 94 ? 10.457 10.384 -10.461 1.00 90.25 94 ASN A CA 1
ATOM 787 C C . ASN A 1 94 ? 9.528 9.968 -9.307 1.00 90.25 94 ASN A C 1
ATOM 789 O O . ASN A 1 94 ? 9.998 9.729 -8.197 1.00 90.25 94 ASN A O 1
ATOM 793 N N . VAL A 1 95 ? 8.225 9.869 -9.564 1.00 91.88 95 VAL A N 1
ATOM 794 C CA . VAL A 1 95 ? 7.249 9.306 -8.631 1.00 91.88 95 VAL A CA 1
ATOM 795 C C . VAL A 1 95 ? 7.015 7.855 -9.042 1.00 91.88 95 VAL A C 1
ATOM 797 O O . VAL A 1 95 ? 6.670 7.628 -10.205 1.00 91.88 95 VAL A O 1
ATOM 800 N N . PRO A 1 96 ? 7.215 6.880 -8.139 1.00 94.75 96 PRO A N 1
ATOM 801 C CA . PRO A 1 96 ? 7.023 5.476 -8.466 1.00 94.75 96 PRO A CA 1
ATOM 802 C C . PRO A 1 96 ? 5.624 5.187 -9.011 1.00 94.75 96 PRO A C 1
ATOM 804 O O . PRO A 1 96 ? 4.630 5.732 -8.524 1.00 94.75 96 PRO A O 1
ATOM 807 N N . LEU A 1 97 ? 5.552 4.318 -10.015 1.00 96.12 97 LEU A N 1
ATOM 808 C CA . LEU A 1 97 ? 4.303 3.907 -10.649 1.00 96.12 97 LEU A CA 1
ATOM 809 C C . LEU A 1 97 ? 4.335 2.427 -11.021 1.00 96.12 97 LEU A C 1
ATOM 811 O O . LEU A 1 97 ? 5.403 1.822 -11.127 1.00 96.12 97 LEU A O 1
ATOM 815 N N . ILE A 1 98 ? 3.154 1.848 -11.236 1.00 97.69 98 ILE A N 1
ATOM 816 C CA . ILE A 1 98 ? 3.009 0.467 -11.708 1.00 97.69 98 ILE A CA 1
ATOM 817 C C . ILE A 1 98 ? 2.286 0.468 -13.049 1.00 97.69 98 ILE A C 1
ATOM 819 O O . ILE A 1 98 ? 1.096 0.776 -13.105 1.00 97.69 98 ILE A O 1
ATOM 823 N N . VAL A 1 99 ? 2.971 0.081 -14.122 1.00 97.56 99 VAL A N 1
ATOM 824 C CA . VAL A 1 99 ? 2.342 -0.129 -15.434 1.00 97.56 99 VAL A CA 1
ATOM 825 C C . VAL A 1 99 ? 1.883 -1.571 -15.541 1.00 97.56 99 VAL A C 1
ATOM 827 O O . VAL A 1 99 ? 2.634 -2.496 -15.243 1.00 97.56 99 VAL A O 1
ATOM 830 N N . VAL A 1 100 ? 0.658 -1.780 -16.004 1.00 97.81 100 VAL A N 1
ATOM 831 C CA . VAL A 1 100 ? 0.076 -3.115 -16.147 1.00 97.81 100 VAL A CA 1
ATOM 832 C C . VAL A 1 100 ? 0.109 -3.524 -17.608 1.00 97.81 100 VAL A C 1
ATOM 834 O O . VAL A 1 100 ? -0.529 -2.884 -18.448 1.00 97.81 100 VAL A O 1
ATOM 837 N N . LEU A 1 101 ? 0.812 -4.614 -17.897 1.00 96.88 101 LEU A N 1
ATOM 838 C CA . LEU A 1 101 ? 0.816 -5.287 -19.189 1.00 96.88 101 LEU A CA 1
ATOM 839 C C . LEU A 1 101 ? -0.041 -6.552 -19.127 1.00 96.88 101 LEU A C 1
ATOM 841 O O . LEU A 1 101 ? 0.039 -7.324 -18.170 1.00 96.88 101 LEU A O 1
ATOM 845 N N . ASP A 1 102 ? -0.839 -6.797 -20.161 1.00 94.94 102 ASP A N 1
ATOM 846 C CA . ASP A 1 102 ? -1.535 -8.075 -20.303 1.00 94.94 102 ASP A CA 1
ATOM 847 C C . ASP A 1 102 ? -0.610 -9.204 -20.791 1.00 94.94 102 ASP A C 1
ATOM 849 O O . ASP A 1 102 ? 0.572 -9.011 -21.078 1.00 94.94 102 ASP A O 1
ATOM 853 N N . SER A 1 103 ? -1.174 -10.403 -20.944 1.00 93.50 103 SER A N 1
ATOM 854 C CA . SER A 1 103 ? -0.458 -11.595 -21.412 1.00 93.50 103 SER A CA 1
ATOM 855 C C . SER A 1 103 ? 0.099 -11.506 -22.838 1.00 93.50 103 SER A C 1
ATOM 857 O O . SER A 1 103 ? 0.893 -12.368 -23.231 1.00 93.50 103 SER A O 1
ATOM 859 N N . LYS A 1 104 ? -0.296 -10.482 -23.606 1.00 92.94 104 LYS A N 1
ATOM 860 C CA . LYS A 1 104 ? 0.215 -10.159 -24.945 1.00 92.94 104 LYS A CA 1
ATOM 861 C C . LYS A 1 104 ? 1.241 -9.018 -24.915 1.00 92.94 104 LYS A C 1
ATOM 863 O O . LYS A 1 104 ? 1.768 -8.674 -25.967 1.00 92.94 104 LYS A O 1
ATOM 868 N N . GLY A 1 105 ? 1.538 -8.459 -23.741 1.00 91.50 105 GLY A N 1
ATOM 869 C CA . GLY A 1 105 ? 2.457 -7.335 -23.566 1.00 91.50 105 GLY A CA 1
ATOM 870 C C . GLY A 1 105 ? 1.828 -5.966 -23.833 1.00 91.50 105 GLY A C 1
ATOM 871 O O . GLY A 1 105 ? 2.558 -4.986 -23.952 1.00 91.50 105 GLY A O 1
ATOM 872 N N . MET A 1 106 ? 0.499 -5.873 -23.935 1.00 93.38 106 MET A N 1
ATOM 873 C CA . MET A 1 106 ? -0.188 -4.602 -24.175 1.00 93.38 106 MET A CA 1
ATOM 874 C C . MET A 1 106 ? -0.466 -3.876 -22.861 1.00 93.38 106 MET A C 1
ATOM 876 O O . MET A 1 106 ? -0.948 -4.487 -21.906 1.00 93.38 106 MET A O 1
ATOM 880 N N . VAL A 1 107 ? -0.241 -2.561 -22.835 1.00 94.62 107 VAL A N 1
ATOM 881 C CA . VAL A 1 107 ? -0.556 -1.717 -21.673 1.00 94.62 107 VAL A CA 1
ATOM 882 C C . VAL A 1 107 ? -2.072 -1.685 -21.444 1.00 94.62 107 VAL A C 1
ATOM 884 O O . VAL A 1 107 ? -2.842 -1.302 -22.324 1.00 94.62 107 VAL A O 1
ATOM 887 N N . ARG A 1 108 ? -2.510 -2.085 -20.246 1.00 94.94 108 ARG A N 1
ATOM 888 C CA . ARG A 1 108 ? -3.915 -2.048 -19.797 1.00 94.94 108 ARG A CA 1
ATOM 889 C C . ARG A 1 108 ? -4.200 -0.962 -18.772 1.00 94.94 108 ARG A C 1
ATOM 891 O O . ARG A 1 108 ? -5.352 -0.546 -18.657 1.00 94.94 108 ARG A O 1
ATOM 898 N N . LYS A 1 109 ? -3.175 -0.509 -18.050 1.00 94.44 109 LYS A N 1
ATOM 899 C CA . LYS A 1 109 ? -3.239 0.621 -17.118 1.00 94.44 109 LYS A CA 1
ATOM 900 C C . LYS A 1 109 ? -1.842 1.228 -16.988 1.00 94.44 109 LYS A C 1
ATOM 902 O O . LYS A 1 109 ? -0.887 0.497 -16.744 1.00 94.44 109 LYS A O 1
ATOM 907 N N . SER A 1 110 ? -1.721 2.539 -17.188 1.00 93.31 110 SER A N 1
ATOM 908 C CA . SER A 1 110 ? -0.438 3.262 -17.154 1.00 93.31 110 SER A CA 1
ATOM 909 C C . SER A 1 110 ? 0.062 3.538 -15.736 1.00 93.31 110 SER A C 1
ATOM 911 O O . SER A 1 110 ? 1.259 3.689 -15.533 1.00 93.31 110 SER A O 1
ATOM 913 N N . ASN A 1 111 ? -0.832 3.571 -14.745 1.00 95.50 111 ASN A N 1
ATOM 914 C CA . ASN A 1 111 ? -0.455 3.626 -13.338 1.00 95.50 111 ASN A CA 1
ATOM 915 C C . ASN A 1 111 ? -1.506 2.930 -12.461 1.00 95.50 111 ASN A C 1
ATOM 917 O O . ASN A 1 111 ? -2.627 3.414 -12.325 1.00 95.50 111 ASN A O 1
ATOM 921 N N . ALA A 1 112 ? -1.143 1.790 -11.878 1.00 96.75 112 ALA A N 1
ATOM 922 C CA . ALA A 1 112 ? -1.957 0.974 -10.982 1.00 96.75 112 ALA A CA 1
ATOM 923 C C . ALA A 1 112 ? -1.508 1.051 -9.516 1.00 96.75 112 ALA A C 1
ATOM 925 O O . ALA A 1 112 ? -1.967 0.245 -8.713 1.00 96.75 112 ALA A O 1
ATOM 926 N N . MET A 1 113 ? -0.645 2.007 -9.151 1.00 95.81 113 MET A N 1
ATOM 927 C CA . MET A 1 113 ? -0.112 2.121 -7.789 1.00 95.81 113 MET A CA 1
ATOM 928 C C . MET A 1 113 ? -1.226 2.222 -6.739 1.00 95.81 113 MET A C 1
ATOM 930 O O . MET A 1 113 ? -1.280 1.420 -5.809 1.00 95.81 113 MET A O 1
ATOM 934 N N . ASP A 1 114 ? -2.166 3.151 -6.943 1.00 95.69 114 ASP A N 1
ATOM 935 C CA . ASP A 1 114 ? -3.303 3.334 -6.038 1.00 95.69 114 ASP A CA 1
ATOM 936 C C . ASP A 1 114 ? -4.187 2.079 -6.006 1.00 95.69 114 ASP A C 1
ATOM 938 O O . ASP A 1 114 ? -4.585 1.625 -4.938 1.00 95.69 114 ASP A O 1
ATOM 942 N N . MET A 1 115 ? -4.427 1.457 -7.163 1.00 95.50 115 MET A N 1
ATOM 943 C CA . MET A 1 115 ? -5.211 0.225 -7.262 1.00 95.50 115 MET A CA 1
ATOM 944 C C . MET A 1 115 ? -4.585 -0.919 -6.450 1.00 95.50 115 MET A C 1
ATOM 946 O O . MET A 1 115 ? -5.307 -1.647 -5.775 1.00 95.50 115 MET A O 1
ATOM 950 N N . VAL A 1 116 ? -3.257 -1.068 -6.478 1.00 95.88 116 VAL A N 1
ATOM 951 C CA . VAL A 1 116 ? -2.540 -2.080 -5.687 1.00 95.88 116 VAL A CA 1
ATOM 952 C C . VAL A 1 116 ? -2.607 -1.758 -4.195 1.00 95.88 116 VAL A C 1
ATOM 954 O O . VAL A 1 116 ? -2.871 -2.651 -3.396 1.00 95.88 116 VAL A O 1
ATOM 957 N N . PHE A 1 117 ? -2.425 -0.498 -3.797 1.00 94.75 117 PHE A N 1
ATOM 958 C CA . PHE A 1 117 ? -2.510 -0.113 -2.384 1.00 94.75 117 PHE A CA 1
ATOM 959 C C . PHE A 1 117 ? -3.912 -0.301 -1.803 1.00 94.75 117 PHE A C 1
ATOM 961 O O . PHE A 1 117 ? -4.051 -0.742 -0.662 1.00 94.75 117 PHE A O 1
ATOM 968 N N . ILE A 1 118 ? -4.954 -0.020 -2.581 1.00 93.81 118 ILE A N 1
ATOM 969 C CA . ILE A 1 118 ? -6.334 -0.195 -2.130 1.00 93.81 118 ILE A CA 1
ATOM 970 C C . ILE A 1 118 ? -6.710 -1.677 -2.149 1.00 93.81 118 ILE A C 1
ATOM 972 O O . ILE A 1 118 ? -7.137 -2.202 -1.135 1.00 93.81 118 ILE A O 1
ATOM 976 N N . TRP A 1 119 ? -6.527 -2.385 -3.259 1.00 93.06 119 TRP A N 1
ATOM 977 C CA . TRP A 1 119 ? -7.174 -3.689 -3.460 1.00 93.06 119 TRP A CA 1
ATOM 978 C C . TRP A 1 119 ? -6.229 -4.888 -3.352 1.00 93.06 119 TRP A C 1
ATOM 980 O O . TRP A 1 119 ? -6.677 -6.037 -3.379 1.00 93.06 119 TRP A O 1
ATOM 990 N N . GLY A 1 120 ? -4.920 -4.647 -3.288 1.00 93.81 120 GLY A N 1
ATOM 991 C CA . GLY A 1 120 ? -3.910 -5.697 -3.266 1.00 93.81 120 GLY A CA 1
ATOM 992 C C . GLY A 1 120 ? -4.080 -6.716 -4.390 1.00 93.81 120 GLY A C 1
ATOM 993 O O . GLY A 1 120 ? -4.372 -6.371 -5.536 1.00 93.81 120 GLY A O 1
ATOM 994 N N . ALA A 1 121 ? -3.926 -7.997 -4.070 1.00 93.31 121 ALA A N 1
ATOM 995 C CA . ALA A 1 121 ? -4.023 -9.073 -5.052 1.00 93.31 121 ALA A CA 1
ATOM 996 C C . ALA A 1 121 ? -5.443 -9.237 -5.641 1.00 93.31 121 ALA A C 1
ATOM 998 O O . ALA A 1 121 ? -5.591 -9.738 -6.758 1.00 93.31 121 ALA A O 1
ATOM 999 N N . THR A 1 122 ? -6.497 -8.771 -4.955 1.00 93.06 122 THR A N 1
ATOM 1000 C CA . THR A 1 122 ? -7.880 -8.840 -5.476 1.00 93.06 122 THR A CA 1
ATOM 1001 C C . THR A 1 122 ? -8.110 -7.932 -6.690 1.00 93.06 122 THR A C 1
ATOM 1003 O O . THR A 1 122 ? -9.062 -8.135 -7.456 1.00 93.06 122 THR A O 1
ATOM 1006 N N . ALA A 1 123 ? -7.197 -6.980 -6.923 1.00 95.06 123 ALA A N 1
ATOM 1007 C CA . ALA A 1 123 ? -7.216 -6.122 -8.094 1.00 95.06 123 ALA A CA 1
ATOM 1008 C C . ALA A 1 123 ? -6.883 -6.839 -9.403 1.00 95.06 123 ALA A C 1
ATOM 1010 O O . ALA A 1 123 ? -7.137 -6.260 -10.458 1.00 95.06 123 ALA A O 1
ATOM 1011 N N . TYR A 1 124 ? -6.385 -8.081 -9.390 1.00 95.69 124 TYR A N 1
ATOM 1012 C CA . TYR A 1 124 ? -6.133 -8.844 -10.616 1.00 95.69 124 TYR A CA 1
ATOM 1013 C C . TYR A 1 124 ? -7.361 -8.849 -11.560 1.00 95.69 124 TYR A C 1
ATOM 1015 O O . TYR A 1 124 ? -8.482 -9.108 -11.107 1.00 95.69 124 TYR A O 1
ATOM 1023 N N . PRO A 1 125 ? -7.197 -8.572 -12.874 1.00 95.94 125 PRO A N 1
ATOM 1024 C CA . PRO A 1 125 ? -5.944 -8.419 -13.634 1.00 95.94 125 PRO A CA 1
ATOM 1025 C C . PRO A 1 125 ? -5.393 -6.977 -13.717 1.00 95.94 125 PRO A C 1
ATOM 1027 O O . PRO A 1 125 ? -4.757 -6.614 -14.701 1.00 95.94 125 PRO A O 1
ATOM 1030 N N . PHE A 1 126 ? -5.652 -6.137 -12.716 1.00 96.31 126 PHE A N 1
ATOM 1031 C CA . PHE A 1 126 ? -5.134 -4.767 -12.556 1.00 96.31 126 PHE A CA 1
ATOM 1032 C C . PHE A 1 126 ? -5.498 -3.807 -13.703 1.00 96.31 126 PHE A C 1
ATOM 1034 O O . PHE A 1 126 ? -4.816 -2.827 -13.989 1.00 96.31 126 PHE A O 1
ATOM 1041 N N . SER A 1 127 ? -6.601 -4.101 -14.388 1.00 94.56 127 SER A N 1
ATOM 1042 C CA . SER A 1 127 ? -7.117 -3.289 -15.494 1.00 94.56 127 SER A CA 1
ATOM 1043 C C . SER A 1 127 ? -8.065 -2.190 -15.013 1.00 94.56 127 SER A C 1
ATOM 1045 O O . SER A 1 127 ? -8.748 -2.354 -14.003 1.00 94.56 127 SER A O 1
ATOM 1047 N N . THR A 1 128 ? -8.208 -1.123 -15.802 1.00 93.19 128 THR A N 1
ATOM 1048 C CA . THR A 1 128 ? -9.179 -0.047 -15.538 1.00 93.19 128 THR A CA 1
ATOM 1049 C C . THR A 1 128 ? -10.619 -0.556 -15.412 1.00 93.19 128 THR A C 1
ATOM 1051 O O . THR A 1 128 ? -11.366 -0.078 -14.566 1.00 93.19 128 THR A O 1
ATOM 1054 N N . SER A 1 129 ? -11.033 -1.542 -16.218 1.00 93.69 129 SER A N 1
ATOM 1055 C CA . SER A 1 129 ? -12.384 -2.116 -16.116 1.00 93.69 129 SER A CA 1
ATOM 1056 C C . SER A 1 129 ? -12.585 -2.895 -14.816 1.00 93.69 129 SER A C 1
ATOM 1058 O O . SER A 1 129 ? -13.645 -2.800 -14.204 1.00 93.69 129 SER A O 1
ATOM 1060 N N . LYS A 1 130 ? -11.559 -3.627 -14.364 1.00 95.12 130 LYS A N 1
ATOM 1061 C CA . LYS A 1 130 ? -11.573 -4.307 -13.063 1.00 95.12 130 LYS A CA 1
ATOM 1062 C C . LYS A 1 130 ? -11.634 -3.309 -11.907 1.00 95.12 130 LYS A C 1
ATOM 1064 O O . LYS A 1 130 ? -12.391 -3.546 -10.977 1.00 95.12 130 LYS A O 1
ATOM 1069 N N . GLU A 1 131 ? -10.888 -2.208 -11.973 1.00 94.44 131 GLU A N 1
ATOM 1070 C CA . GLU A 1 131 ? -10.938 -1.155 -10.950 1.00 94.44 131 GLU A CA 1
ATOM 1071 C C . GLU A 1 131 ? -12.326 -0.517 -10.848 1.00 94.44 131 GLU A C 1
ATOM 1073 O O . GLU A 1 131 ? -12.850 -0.393 -9.748 1.00 94.44 131 GLU A O 1
ATOM 1078 N N . LYS A 1 132 ? -12.953 -0.181 -11.985 1.00 93.88 132 LYS A N 1
ATOM 1079 C CA . LYS A 1 132 ? -14.334 0.326 -12.002 1.00 93.88 132 LYS A CA 1
ATOM 1080 C C . LYS A 1 132 ? -15.296 -0.654 -11.343 1.00 93.88 132 LYS A C 1
ATOM 1082 O O . LYS A 1 132 ? -16.011 -0.274 -10.431 1.00 93.88 132 LYS A O 1
ATOM 1087 N N . LYS A 1 133 ? -15.216 -1.933 -11.721 1.00 94.88 133 LYS A N 1
ATOM 1088 C CA . LYS A 1 133 ? -16.042 -2.984 -11.125 1.00 94.88 133 LYS A CA 1
ATOM 1089 C C . LYS A 1 133 ? -15.850 -3.095 -9.607 1.00 94.88 133 LYS A C 1
ATOM 1091 O O . LYS A 1 133 ? -16.833 -3.225 -8.895 1.00 94.88 133 LYS A O 1
ATOM 1096 N N . LEU A 1 134 ? -14.608 -3.036 -9.117 1.00 94.12 134 LEU A N 1
ATOM 1097 C CA . LEU A 1 134 ? -14.335 -3.048 -7.674 1.00 94.12 134 LEU A CA 1
ATOM 1098 C C . LEU A 1 134 ? -14.999 -1.859 -6.980 1.00 94.12 134 LEU A C 1
ATOM 1100 O O . LEU A 1 134 ? -15.608 -2.030 -5.936 1.00 94.12 134 LEU A O 1
ATOM 1104 N N . TRP A 1 135 ? -14.937 -0.673 -7.582 1.00 93.62 135 TRP A N 1
ATOM 1105 C CA . TRP A 1 135 ? -15.600 0.505 -7.033 1.00 93.62 135 TRP A CA 1
ATOM 1106 C C . TRP A 1 135 ? -17.125 0.474 -7.108 1.00 93.62 135 TRP A C 1
ATOM 1108 O O . TRP A 1 135 ? -17.752 1.070 -6.238 1.00 93.62 135 TRP A O 1
ATOM 1118 N N . ASP A 1 136 ? -17.698 -0.174 -8.122 1.00 92.81 136 ASP A N 1
ATOM 1119 C CA . ASP A 1 136 ? -19.148 -0.345 -8.269 1.00 92.81 136 ASP A CA 1
ATOM 1120 C C . ASP A 1 136 ? -19.703 -1.357 -7.250 1.00 92.81 136 ASP A C 1
ATOM 1122 O O . ASP A 1 136 ? -20.845 -1.239 -6.811 1.00 92.81 136 ASP A O 1
ATOM 1126 N N . GLU A 1 137 ? -18.899 -2.359 -6.882 1.00 91.12 137 GLU A N 1
ATOM 1127 C CA . GLU A 1 137 ? -19.243 -3.387 -5.890 1.00 91.12 137 GLU A CA 1
ATOM 1128 C C . GLU A 1 137 ? -18.955 -2.938 -4.445 1.00 91.12 137 GLU A C 1
ATOM 1130 O O . GLU A 1 137 ? -19.548 -3.472 -3.506 1.00 91.12 137 GLU A O 1
ATOM 1135 N N . GLU A 1 138 ? -18.057 -1.967 -4.255 1.00 89.06 138 GLU A N 1
ATOM 1136 C CA . GLU A 1 138 ? -17.640 -1.499 -2.935 1.00 89.06 138 GLU A CA 1
ATOM 1137 C C . GLU A 1 138 ? -18.588 -0.448 -2.350 1.00 89.06 138 GLU A C 1
ATOM 1139 O O . GLU A 1 138 ? -18.946 0.545 -2.986 1.00 89.06 138 GLU A O 1
ATOM 1144 N N . ASN A 1 139 ? -18.896 -0.605 -1.063 1.00 84.75 139 ASN A N 1
ATOM 1145 C CA . ASN A 1 139 ? -19.608 0.402 -0.289 1.00 84.75 139 ASN A CA 1
ATOM 1146 C C . ASN A 1 139 ? -18.614 1.248 0.520 1.00 84.75 139 ASN A C 1
ATOM 1148 O O . ASN A 1 139 ? -17.629 0.735 1.045 1.00 84.75 139 ASN A O 1
ATOM 1152 N N . TRP A 1 140 ? -18.899 2.542 0.703 1.00 80.81 140 TRP A N 1
ATOM 1153 C CA . TRP A 1 140 ? -18.105 3.436 1.560 1.00 80.81 140 TRP A CA 1
ATOM 1154 C C . TRP A 1 140 ? -18.219 3.052 3.043 1.00 80.81 140 TRP A C 1
ATOM 1156 O O . TRP A 1 140 ? -18.966 3.652 3.814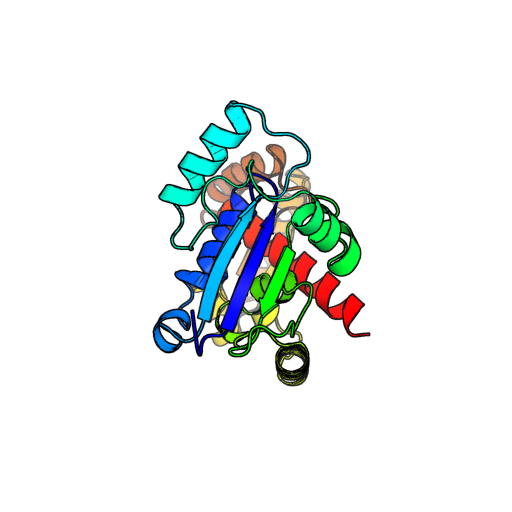 1.00 80.81 140 TRP A O 1
ATOM 1166 N N . THR A 1 141 ? -17.483 2.019 3.434 1.00 83.38 141 THR A N 1
ATOM 1167 C CA . THR A 1 141 ? -17.555 1.382 4.747 1.00 83.38 141 THR A CA 1
ATOM 1168 C C . THR A 1 141 ? -16.255 1.565 5.521 1.00 83.38 141 THR A C 1
ATOM 1170 O O . THR A 1 141 ? -15.194 1.836 4.957 1.00 83.38 141 THR A O 1
ATOM 1173 N N . LEU A 1 142 ? -16.317 1.361 6.841 1.00 81.12 142 LEU A N 1
ATOM 1174 C CA . LEU A 1 142 ? -15.113 1.244 7.668 1.00 81.12 142 LEU A CA 1
ATOM 1175 C C . LEU A 1 142 ? -14.210 0.100 7.194 1.00 81.12 142 LEU A C 1
ATOM 1177 O O . LEU A 1 142 ? -12.996 0.204 7.335 1.00 81.12 142 LEU A O 1
ATOM 1181 N N . LYS A 1 143 ? -14.792 -0.939 6.581 1.00 81.12 143 LYS A N 1
ATOM 1182 C CA . LYS A 1 143 ? -14.056 -2.035 5.955 1.00 81.12 143 LYS A CA 1
ATOM 1183 C C . LYS A 1 143 ? -13.113 -1.493 4.878 1.00 81.12 143 LYS A C 1
ATOM 1185 O O . LYS A 1 143 ? -11.909 -1.617 5.019 1.00 81.12 143 LYS A O 1
ATOM 1190 N N . LEU A 1 144 ? -13.602 -0.736 3.900 1.00 84.50 144 LEU A N 1
ATOM 1191 C CA . LEU A 1 144 ? -12.735 -0.130 2.879 1.00 84.50 144 LEU A CA 1
ATOM 1192 C C . LEU A 1 144 ? -11.534 0.652 3.465 1.00 84.50 144 LEU A C 1
ATOM 1194 O O . LEU A 1 144 ? -10.428 0.595 2.929 1.00 84.50 144 LEU A O 1
ATOM 1198 N N . LEU A 1 145 ? -11.741 1.378 4.569 1.00 80.25 145 LEU A N 1
ATOM 1199 C CA . LEU A 1 145 ? -10.703 2.207 5.194 1.00 80.25 145 LEU A CA 1
ATOM 1200 C C . LEU A 1 145 ? -9.700 1.413 6.044 1.00 80.25 145 LEU A C 1
ATOM 1202 O O . LEU A 1 145 ? -8.516 1.752 6.072 1.00 80.25 145 LEU A O 1
ATOM 1206 N N . LEU A 1 146 ? -10.177 0.405 6.773 1.00 76.88 146 LEU A N 1
ATOM 1207 C CA . LEU A 1 146 ? -9.439 -0.244 7.861 1.00 76.88 146 LEU A CA 1
ATOM 1208 C C . LEU A 1 146 ? -9.081 -1.704 7.582 1.00 76.88 146 LEU A C 1
ATOM 1210 O O . LEU A 1 146 ? -8.159 -2.236 8.204 1.00 76.88 146 LEU A O 1
ATOM 1214 N N . ASP A 1 147 ? -9.814 -2.347 6.678 1.00 71.69 147 ASP A N 1
ATOM 1215 C CA . ASP A 1 147 ? -9.703 -3.772 6.401 1.00 71.69 147 ASP A CA 1
ATOM 1216 C C . ASP A 1 147 ? -8.317 -4.115 5.862 1.00 71.69 147 ASP A C 1
ATOM 1218 O O . ASP A 1 147 ? -7.687 -3.337 5.130 1.00 71.69 147 ASP A O 1
ATOM 1222 N N . GLU A 1 148 ? -7.838 -5.282 6.282 1.00 73.81 148 GLU A N 1
ATOM 1223 C CA . GLU A 1 148 ? -6.518 -5.837 5.971 1.00 73.81 148 GLU A CA 1
ATOM 1224 C C . GLU A 1 148 ? -5.310 -5.039 6.509 1.00 73.81 148 GLU A C 1
ATOM 1226 O O . GLU A 1 148 ? -4.175 -5.436 6.271 1.00 73.81 148 GLU A O 1
ATOM 1231 N N . ILE A 1 149 ? -5.498 -3.931 7.242 1.00 78.56 149 ILE A N 1
ATOM 1232 C CA . ILE A 1 149 ? -4.392 -3.268 7.970 1.00 78.56 149 ILE A CA 1
ATOM 1233 C C . ILE A 1 149 ? -4.133 -3.986 9.298 1.00 78.56 149 ILE A C 1
ATOM 1235 O O . ILE A 1 149 ? -2.986 -4.157 9.725 1.00 78.56 149 ILE A O 1
ATOM 1239 N N . ASP A 1 150 ? -5.215 -4.388 9.968 1.00 82.38 150 ASP A N 1
ATOM 1240 C CA . ASP A 1 150 ? -5.174 -5.130 11.220 1.00 82.38 150 ASP A CA 1
ATOM 1241 C C . ASP A 1 150 ? -6.314 -6.166 11.282 1.00 82.38 150 ASP A C 1
ATOM 1243 O O . ASP A 1 150 ? -7.487 -5.797 11.138 1.00 82.38 150 ASP A O 1
ATOM 1247 N N . PRO A 1 151 ? -6.009 -7.454 11.531 1.00 82.38 151 PRO A N 1
ATOM 1248 C CA . PRO A 1 151 ? -7.032 -8.486 11.689 1.00 82.38 151 PRO A CA 1
ATOM 1249 C C . PRO A 1 151 ? -8.071 -8.164 12.773 1.00 82.38 151 PRO A C 1
ATOM 1251 O O . PRO A 1 151 ? -9.248 -8.463 12.595 1.00 82.38 151 PRO A O 1
ATOM 1254 N N . LEU A 1 152 ? -7.676 -7.508 13.869 1.00 84.12 152 LEU A N 1
ATOM 1255 C CA . LEU A 1 152 ? -8.586 -7.166 14.964 1.00 84.12 152 LEU A CA 1
ATOM 1256 C C . LEU A 1 152 ? -9.617 -6.111 14.542 1.00 84.12 152 LEU A C 1
ATOM 1258 O O . LEU A 1 152 ? -10.780 -6.204 14.929 1.00 84.12 152 LEU A O 1
ATOM 1262 N N . LEU A 1 153 ? -9.223 -5.144 13.706 1.00 83.94 153 LEU A N 1
ATOM 1263 C CA . LEU A 1 153 ? -10.169 -4.182 13.131 1.00 83.94 153 LEU A CA 1
ATOM 1264 C C . LEU A 1 153 ? -11.178 -4.851 12.214 1.00 83.94 153 LEU A C 1
ATOM 1266 O O . LEU A 1 153 ? -12.351 -4.489 12.232 1.00 83.94 153 LEU A O 1
ATOM 1270 N N . THR A 1 154 ? -10.718 -5.836 11.448 1.00 84.25 154 THR A N 1
ATOM 1271 C CA . THR A 1 154 ? -11.582 -6.625 10.567 1.00 84.25 154 THR A CA 1
ATOM 1272 C C . THR A 1 154 ? -12.674 -7.301 11.395 1.00 84.25 154 THR A C 1
ATOM 1274 O O . THR A 1 154 ? -13.858 -7.114 11.125 1.00 84.25 154 THR A O 1
ATOM 1277 N N . THR A 1 155 ? -12.286 -7.961 12.491 1.00 87.62 155 THR A N 1
ATOM 1278 C CA . THR A 1 155 ? -13.224 -8.577 13.439 1.00 87.62 155 THR A CA 1
ATOM 1279 C C . THR A 1 155 ? -14.193 -7.561 14.047 1.00 87.62 155 THR A C 1
ATOM 1281 O O . THR A 1 155 ? -15.391 -7.817 14.095 1.00 87.62 155 THR A O 1
ATOM 1284 N N . TRP A 1 156 ? -13.724 -6.383 14.474 1.00 88.19 156 TRP A N 1
ATOM 1285 C CA . TRP A 1 156 ? -14.605 -5.359 15.055 1.00 88.19 156 TRP A CA 1
ATOM 1286 C C . TRP A 1 156 ? -15.648 -4.830 14.073 1.00 88.19 156 TRP A C 1
ATOM 1288 O O . TRP A 1 156 ? -16.786 -4.575 14.471 1.00 88.19 156 TRP A O 1
ATOM 1298 N N . VAL A 1 157 ? -15.269 -4.665 12.805 1.00 87.25 157 VAL A N 1
ATOM 1299 C CA . VAL A 1 157 ? -16.191 -4.239 11.748 1.00 87.25 157 VAL A CA 1
ATOM 1300 C C . VAL A 1 157 ? -17.220 -5.334 11.459 1.00 87.25 157 VAL A C 1
ATOM 1302 O O . VAL A 1 157 ? -18.405 -5.027 11.345 1.00 87.25 157 VAL A O 1
ATOM 1305 N N . GLU A 1 158 ? -16.801 -6.600 11.388 1.00 87.94 158 GLU A N 1
ATOM 1306 C CA . GLU A 1 158 ? -17.697 -7.745 11.160 1.00 87.94 158 GLU A CA 1
ATOM 1307 C C . GLU A 1 158 ? -18.683 -7.973 12.313 1.00 87.94 158 GLU A C 1
ATOM 1309 O O . GLU A 1 158 ? -19.845 -8.300 12.082 1.00 87.94 158 GLU A O 1
ATOM 1314 N N . GLU A 1 159 ? -18.247 -7.738 13.550 1.00 90.88 159 GLU A N 1
ATOM 1315 C CA . GLU A 1 159 ? -19.094 -7.788 14.747 1.00 90.88 159 GLU A CA 1
ATOM 1316 C C . GLU A 1 159 ? -20.027 -6.570 14.882 1.00 90.88 159 GLU A C 1
ATOM 1318 O O . GLU A 1 159 ? -20.853 -6.527 15.794 1.00 90.88 159 GLU A O 1
ATOM 1323 N N . GLY A 1 160 ? -19.907 -5.568 14.003 1.00 88.81 160 GLY A N 1
ATOM 1324 C CA . GLY A 1 160 ? -20.733 -4.361 14.040 1.00 88.81 160 GLY A CA 1
ATOM 1325 C C . GLY A 1 160 ? -20.453 -3.459 15.246 1.00 88.81 160 GLY A C 1
ATOM 1326 O O . GLY A 1 160 ? -21.359 -2.772 15.722 1.00 88.81 160 GLY A O 1
ATOM 1327 N N . ARG A 1 161 ? -19.218 -3.459 15.770 1.00 90.44 161 ARG A N 1
ATOM 1328 C CA . ARG A 1 161 ? -18.835 -2.590 16.894 1.00 90.44 161 ARG A CA 1
ATOM 1329 C C . ARG A 1 161 ? -18.843 -1.119 16.483 1.00 90.44 161 ARG A C 1
ATOM 1331 O O . ARG A 1 161 ? -18.497 -0.770 15.355 1.00 90.44 161 ARG A O 1
ATOM 1338 N N . ASN A 1 162 ? -19.139 -0.231 17.434 1.00 90.06 162 ASN A N 1
ATOM 1339 C CA . ASN A 1 162 ? -18.945 1.202 17.218 1.00 90.06 162 ASN A CA 1
ATOM 1340 C C . ASN A 1 162 ? -17.456 1.537 17.331 1.00 90.06 162 ASN A C 1
ATOM 1342 O O . ASN A 1 162 ? -16.855 1.360 18.393 1.00 90.06 162 ASN A O 1
ATOM 1346 N N . ILE A 1 163 ? -16.875 2.044 16.247 1.00 88.94 163 ILE A N 1
ATOM 1347 C CA . ILE A 1 163 ? -15.455 2.391 16.164 1.00 88.94 163 ILE A CA 1
ATOM 1348 C C . ILE A 1 163 ? -15.329 3.907 15.996 1.00 88.94 163 ILE A C 1
ATOM 1350 O O . ILE A 1 163 ? -15.862 4.484 15.049 1.00 88.94 163 ILE A O 1
ATOM 1354 N N . CYS A 1 164 ? -14.592 4.552 16.896 1.00 89.75 164 CYS A N 1
ATOM 1355 C CA . CYS A 1 164 ? -14.184 5.944 16.770 1.00 89.75 164 CYS A CA 1
ATOM 1356 C C . CYS A 1 164 ? -12.747 6.009 16.250 1.00 89.75 164 CYS A C 1
ATOM 1358 O O . CYS A 1 164 ? -11.796 5.681 16.963 1.00 89.75 164 CYS A O 1
ATOM 1360 N N . ILE A 1 165 ? -12.598 6.455 15.004 1.00 89.50 165 ILE A N 1
ATOM 1361 C CA . ILE A 1 165 ? -11.299 6.794 14.426 1.00 89.50 165 ILE A CA 1
ATOM 1362 C C . ILE A 1 165 ? -11.005 8.254 14.756 1.00 89.50 165 ILE A C 1
ATOM 1364 O O . ILE A 1 165 ? -11.817 9.132 14.463 1.00 89.50 165 ILE A O 1
ATOM 1368 N N . TYR A 1 166 ? -9.841 8.525 15.337 1.00 90.12 166 TYR A N 1
ATOM 1369 C CA . TYR A 1 166 ? -9.442 9.881 15.704 1.00 90.12 166 TYR A CA 1
ATOM 1370 C C . TYR A 1 166 ? -7.943 10.094 15.514 1.00 90.12 166 TYR A C 1
ATOM 1372 O O . TYR A 1 166 ? -7.149 9.155 15.513 1.00 90.12 166 TYR A O 1
ATOM 1380 N N . GLY A 1 167 ? -7.543 11.348 15.343 1.00 88.75 167 GLY A N 1
ATOM 1381 C CA . GLY A 1 167 ? -6.172 11.689 15.008 1.00 88.75 167 GLY A CA 1
ATOM 1382 C C . GLY A 1 167 ? -5.877 13.159 15.259 1.00 88.75 167 GLY A C 1
ATOM 1383 O O . GLY A 1 167 ? -6.682 14.021 14.918 1.00 88.75 167 GLY A O 1
ATOM 1384 N N . ASN A 1 168 ? -4.745 13.444 15.895 1.00 87.31 168 ASN A N 1
ATOM 1385 C CA . ASN A 1 168 ? -4.262 14.793 16.185 1.00 87.31 168 ASN A CA 1
ATOM 1386 C C . ASN A 1 168 ? -2.751 14.715 16.450 1.00 87.31 168 ASN A C 1
ATOM 1388 O O . ASN A 1 168 ? -2.221 13.628 16.660 1.00 87.31 168 ASN A O 1
ATOM 1392 N N . ASP A 1 169 ? -2.049 15.840 16.453 1.00 86.81 169 ASP A N 1
ATOM 1393 C CA . ASP A 1 169 ? -0.641 15.921 16.838 1.00 86.81 169 ASP A CA 1
ATOM 1394 C C . ASP A 1 169 ? -0.418 16.715 18.147 1.00 86.81 169 ASP A C 1
ATOM 1396 O O . ASP A 1 169 ? 0.721 17.031 18.514 1.00 86.81 169 ASP A O 1
ATOM 1400 N N . ASN A 1 170 ? -1.504 17.028 18.859 1.00 88.50 170 ASN A N 1
ATOM 1401 C CA . ASN A 1 170 ? -1.528 17.648 20.176 1.00 88.50 170 ASN A CA 1
ATOM 1402 C C . ASN A 1 170 ? -1.869 16.606 21.255 1.00 88.50 170 ASN A C 1
ATOM 1404 O O . ASN A 1 170 ? -2.989 16.100 21.322 1.00 88.50 170 ASN A O 1
ATOM 1408 N N . LEU A 1 171 ? -0.897 16.317 22.121 1.00 86.94 171 LEU A N 1
ATOM 1409 C CA . LEU A 1 171 ? -1.028 15.316 23.177 1.00 86.94 171 LEU A CA 1
ATOM 1410 C C . LEU A 1 171 ? -2.073 15.689 24.236 1.00 86.94 171 LEU A C 1
ATOM 1412 O O . LEU A 1 171 ? -2.800 14.812 24.696 1.00 86.94 171 LEU A O 1
ATOM 1416 N N . ASP A 1 172 ? -2.177 16.966 24.604 1.00 90.94 172 ASP A N 1
ATOM 1417 C CA . ASP A 1 172 ? -3.134 17.412 25.622 1.00 90.94 172 ASP A CA 1
ATOM 1418 C C . ASP A 1 172 ? -4.567 17.245 25.116 1.00 90.94 172 ASP A C 1
ATOM 1420 O O . ASP A 1 172 ? -5.417 16.698 25.818 1.00 90.94 172 ASP A O 1
ATOM 1424 N N . TRP A 1 173 ? -4.797 17.584 23.845 1.00 91.94 173 TRP A N 1
ATOM 1425 C CA . TRP A 1 173 ? -6.076 17.330 23.187 1.00 91.94 173 TRP A CA 1
ATOM 1426 C C . TRP A 1 173 ? -6.397 15.831 23.123 1.00 91.94 173 TRP A C 1
ATOM 1428 O O . TRP A 1 173 ? -7.520 15.424 23.409 1.00 91.94 173 TRP A O 1
ATOM 1438 N N . ILE A 1 174 ? -5.412 14.986 22.789 1.00 89.19 174 ILE A N 1
ATOM 1439 C CA . ILE A 1 174 ? -5.591 13.524 22.747 1.00 89.19 174 ILE A CA 1
ATOM 1440 C C . ILE A 1 174 ? -5.991 12.986 24.126 1.00 89.19 174 ILE A C 1
ATOM 1442 O O . ILE A 1 174 ? -6.889 12.147 24.222 1.00 89.19 174 ILE A O 1
ATOM 1446 N N . ARG A 1 175 ? -5.356 13.468 25.199 1.00 89.50 175 ARG A N 1
ATOM 1447 C CA . ARG A 1 175 ? -5.685 13.076 26.576 1.00 89.50 175 ARG A CA 1
ATOM 1448 C C . ARG A 1 175 ? -7.095 13.502 26.965 1.00 89.50 175 ARG A C 1
ATOM 1450 O O . ARG A 1 175 ? -7.848 12.679 27.481 1.00 89.50 175 ARG A O 1
ATOM 1457 N N . GLU A 1 176 ? -7.470 14.745 26.676 1.00 93.00 176 GLU A N 1
ATOM 1458 C CA . GLU A 1 176 ? -8.813 15.269 26.947 1.00 93.00 176 GLU A CA 1
ATOM 1459 C C . GLU A 1 176 ? -9.895 14.492 26.175 1.00 93.00 176 GLU A C 1
ATOM 1461 O O . GLU A 1 176 ? -10.908 14.065 26.743 1.00 93.00 176 GLU A O 1
ATOM 1466 N N . PHE A 1 177 ? -9.645 14.224 24.892 1.00 92.62 177 PHE A N 1
ATOM 1467 C CA . PHE A 1 177 ? -10.540 13.448 24.042 1.00 92.62 177 PHE A CA 1
ATOM 1468 C C . PHE A 1 177 ? -10.718 12.013 24.561 1.00 92.62 177 PHE A C 1
ATOM 1470 O O . PHE A 1 177 ? -11.847 11.531 24.701 1.00 92.62 177 PHE A O 1
ATOM 1477 N N . ASN A 1 178 ? -9.622 11.340 24.927 1.00 89.25 178 ASN A N 1
ATOM 1478 C CA . ASN A 1 178 ? -9.669 9.994 25.500 1.00 89.25 178 ASN A CA 1
ATOM 1479 C C . ASN A 1 178 ? -10.371 9.961 26.868 1.00 89.25 178 ASN A C 1
ATOM 1481 O O . ASN A 1 178 ? -11.138 9.033 27.132 1.00 89.25 178 ASN A O 1
ATOM 1485 N N . ALA A 1 179 ? -10.159 10.966 27.726 1.00 91.00 179 ALA A N 1
ATOM 1486 C CA . ALA A 1 179 ? -10.857 11.082 29.006 1.00 91.00 179 ALA A CA 1
ATOM 1487 C C . ALA A 1 179 ? -12.376 11.199 28.803 1.00 91.00 179 ALA A C 1
ATOM 1489 O O . ALA A 1 179 ? -13.146 10.492 29.457 1.00 91.00 179 ALA A O 1
ATOM 1490 N N . THR A 1 180 ? -12.801 12.008 27.832 1.00 93.38 180 THR A N 1
ATOM 1491 C CA . THR A 1 180 ? -14.213 12.152 27.451 1.00 93.38 180 THR A CA 1
ATOM 1492 C C . THR A 1 180 ? -14.795 10.829 26.944 1.00 93.38 180 THR A C 1
ATOM 1494 O O . THR A 1 180 ? -15.852 10.390 27.402 1.00 93.38 180 THR A O 1
ATOM 1497 N N . CYS A 1 181 ? -14.075 10.122 26.069 1.00 91.19 181 CYS A N 1
ATOM 1498 C CA . CYS A 1 181 ? -14.507 8.815 25.566 1.00 91.19 181 CYS A CA 1
ATOM 1499 C C . CYS A 1 181 ? -14.590 7.757 26.677 1.00 91.19 181 CYS A C 1
ATOM 1501 O O . CYS A 1 181 ? -15.478 6.905 26.658 1.00 91.19 181 CYS A O 1
ATOM 1503 N N . LYS A 1 182 ? -13.719 7.828 27.691 1.00 90.25 182 LYS A N 1
ATOM 1504 C CA . LYS A 1 182 ? -13.776 6.949 28.867 1.00 90.25 182 LYS A CA 1
ATOM 1505 C C . LYS A 1 182 ? -15.050 7.169 29.686 1.00 90.25 18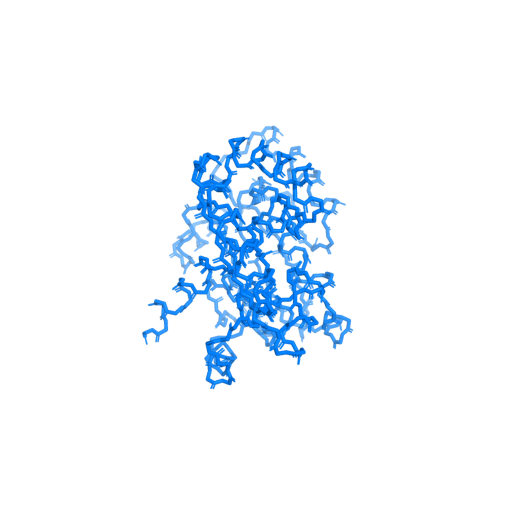2 LYS A C 1
ATOM 1507 O O . LYS A 1 182 ? -15.650 6.191 30.123 1.00 90.25 182 LYS A O 1
ATOM 1512 N N . VAL A 1 183 ? -15.497 8.417 29.852 1.00 94.25 183 VAL A N 1
ATOM 1513 C CA . VAL A 1 183 ? -16.787 8.725 30.500 1.00 94.25 183 VAL A CA 1
ATOM 1514 C C . VAL A 1 183 ? -17.945 8.101 29.718 1.00 94.25 183 VAL A C 1
ATOM 1516 O O . VAL A 1 183 ? -18.795 7.444 30.314 1.00 94.25 183 VAL A O 1
ATOM 1519 N N . ILE A 1 184 ? -17.935 8.224 28.386 1.00 91.88 184 ILE A N 1
ATOM 1520 C CA . ILE A 1 184 ? -18.950 7.630 27.499 1.00 91.88 184 ILE A CA 1
ATOM 1521 C C . ILE A 1 184 ? -18.973 6.095 27.624 1.00 91.88 184 ILE A C 1
ATOM 1523 O O . ILE A 1 184 ? -20.043 5.504 27.776 1.00 91.88 184 ILE A O 1
ATOM 1527 N N . LYS A 1 185 ? -17.802 5.444 27.641 1.00 91.31 185 LYS A N 1
ATOM 1528 C CA . LYS A 1 185 ? -17.695 3.988 27.850 1.00 91.31 185 LYS A CA 1
ATOM 1529 C C . LYS A 1 185 ? -18.219 3.560 29.221 1.00 91.31 185 LYS A C 1
ATOM 1531 O O . LYS A 1 185 ? -18.956 2.583 29.316 1.00 91.31 185 LYS A O 1
ATOM 1536 N N . ASN A 1 186 ? -17.889 4.310 30.273 1.00 92.62 186 ASN A N 1
ATOM 1537 C CA . ASN A 1 186 ? -18.365 4.039 31.632 1.00 92.62 186 ASN A CA 1
ATOM 1538 C C . ASN A 1 186 ? -19.885 4.225 31.777 1.00 92.62 186 ASN A C 1
ATOM 1540 O O . ASN A 1 186 ? -20.491 3.592 32.637 1.00 92.62 186 ASN A O 1
ATOM 1544 N N . ALA A 1 187 ? -20.505 5.047 30.927 1.00 95.19 187 ALA A N 1
ATOM 1545 C CA . ALA A 1 187 ? -21.957 5.195 30.843 1.00 95.19 187 ALA A CA 1
ATOM 1546 C C . ALA A 1 187 ? -22.656 4.031 30.103 1.00 95.19 187 ALA A C 1
ATOM 1548 O O . ALA A 1 187 ? -23.873 4.057 29.938 1.00 95.19 187 ALA A O 1
ATOM 1549 N N . GLY A 1 188 ? -21.909 3.009 29.666 1.00 92.88 188 GLY A N 1
ATOM 1550 C CA . GLY A 1 188 ? -22.443 1.789 29.053 1.00 92.88 188 GLY A CA 1
ATOM 1551 C C . GLY A 1 188 ? -22.391 1.756 27.524 1.00 92.88 188 GLY A C 1
ATOM 1552 O O . GLY A 1 188 ? -22.826 0.773 26.927 1.00 92.88 188 GLY A O 1
ATOM 1553 N N . VAL A 1 189 ? -21.843 2.785 26.869 1.00 92.69 189 VAL A N 1
ATOM 1554 C CA . VAL A 1 189 ? -21.678 2.784 25.409 1.00 92.69 189 VAL A CA 1
ATOM 1555 C C . VAL A 1 189 ? -20.506 1.883 25.020 1.00 92.69 189 VAL A C 1
ATOM 1557 O O . VAL A 1 189 ? -19.362 2.108 25.418 1.00 92.69 189 VAL A O 1
ATOM 1560 N N . GLN A 1 190 ? -20.776 0.874 24.193 1.00 90.50 190 GLN A N 1
ATOM 1561 C CA . GLN A 1 190 ? -19.727 0.049 23.598 1.00 90.50 190 GLN A CA 1
ATOM 1562 C C . GLN A 1 190 ? -19.035 0.840 22.488 1.00 90.50 190 GLN A C 1
ATOM 1564 O O . GLN A 1 190 ? -19.613 1.037 21.420 1.00 90.50 190 GLN A O 1
ATOM 1569 N N . LEU A 1 191 ? -17.820 1.312 22.770 1.00 90.19 191 LEU A N 1
ATOM 1570 C CA . LEU A 1 191 ? -17.025 2.142 21.871 1.00 90.19 191 LEU A CA 1
ATOM 1571 C C . LEU A 1 191 ? -15.571 1.667 21.844 1.00 90.19 191 LEU A C 1
ATOM 1573 O O . LEU A 1 191 ? -14.904 1.612 22.885 1.00 90.19 191 LEU A O 1
ATOM 1577 N N . GLU A 1 192 ? -15.078 1.367 20.649 1.00 88.50 192 GLU A N 1
ATOM 1578 C CA . GLU A 1 192 ? -13.671 1.083 20.394 1.00 88.50 192 GLU A CA 1
ATOM 1579 C C . GLU A 1 192 ? -12.979 2.316 19.819 1.00 88.50 192 GLU A C 1
ATOM 1581 O O . GLU A 1 192 ? -13.530 3.022 18.978 1.00 88.50 192 GLU A O 1
ATOM 1586 N N . MET A 1 193 ? -11.767 2.591 20.293 1.00 87.69 193 MET A N 1
ATOM 1587 C CA . MET A 1 193 ? -11.024 3.806 19.962 1.00 87.69 193 MET A CA 1
ATOM 1588 C C . MET A 1 193 ? -9.813 3.439 19.109 1.00 87.69 193 MET A C 1
ATOM 1590 O O . MET A 1 193 ? -9.019 2.588 19.506 1.00 87.69 193 MET A O 1
ATOM 1594 N N . VAL A 1 194 ? -9.651 4.096 17.961 1.00 87.88 194 VAL A N 1
ATOM 1595 C CA . VAL A 1 194 ? -8.544 3.849 17.031 1.00 87.88 194 VAL A CA 1
ATOM 1596 C C . VAL A 1 194 ? -7.845 5.164 16.732 1.00 87.88 194 VAL A C 1
ATOM 1598 O O . VAL A 1 194 ? -8.355 6.009 15.996 1.00 87.88 194 VAL A O 1
ATOM 1601 N N . TYR A 1 195 ? -6.662 5.333 17.313 1.00 88.88 195 TYR A N 1
ATOM 1602 C CA . TYR A 1 195 ? -5.820 6.482 17.024 1.00 88.88 195 TYR A CA 1
ATOM 1603 C C . TYR A 1 195 ? -5.070 6.274 15.707 1.00 88.88 195 TYR A C 1
ATOM 1605 O O . TYR A 1 195 ? -4.337 5.295 15.557 1.00 88.88 195 TYR A O 1
ATOM 1613 N N . VAL A 1 196 ? -5.221 7.213 14.773 1.00 88.50 196 VAL A N 1
ATOM 1614 C CA . VAL A 1 196 ? -4.581 7.167 13.448 1.00 88.50 196 VAL A CA 1
ATOM 1615 C C . VAL A 1 196 ? -3.510 8.242 13.245 1.00 88.50 196 VAL A C 1
ATOM 1617 O O . VAL A 1 196 ? -2.944 8.351 12.162 1.00 88.50 196 VAL A O 1
ATOM 1620 N N . GLY A 1 197 ? -3.178 9.030 14.270 1.00 88.31 197 GLY A N 1
ATOM 1621 C CA . GLY A 1 197 ? -2.194 10.109 14.140 1.00 88.31 197 GLY A CA 1
ATOM 1622 C C . GLY A 1 197 ? -2.669 11.252 13.246 1.00 88.31 197 GLY A C 1
ATOM 1623 O O . GLY A 1 197 ? -3.855 11.553 13.172 1.00 88.31 197 GLY A O 1
ATOM 1624 N N . CYS A 1 198 ? -1.738 11.908 12.563 1.00 85.44 198 CYS A N 1
ATOM 1625 C CA . CYS A 1 198 ? -2.028 12.932 11.565 1.00 85.44 198 CYS A CA 1
ATOM 1626 C C . CYS A 1 198 ? -1.335 12.579 10.246 1.00 85.44 198 CYS A C 1
ATOM 1628 O O . CYS A 1 198 ? -0.476 11.700 10.208 1.00 85.44 198 CYS A O 1
ATOM 1630 N N . LYS A 1 199 ? -1.700 13.277 9.168 1.00 74.62 199 LYS A N 1
ATOM 1631 C CA . LYS A 1 199 ? -1.155 13.030 7.828 1.00 74.62 199 LYS A CA 1
ATOM 1632 C C . LYS A 1 199 ? 0.382 13.035 7.791 1.00 74.62 199 LYS A C 1
ATOM 1634 O O . LYS A 1 199 ? 0.977 12.212 7.101 1.00 74.62 199 LYS A O 1
ATOM 1639 N N . ASP A 1 200 ? 1.014 13.917 8.563 1.00 80.19 200 ASP A N 1
ATOM 1640 C CA . ASP A 1 200 ? 2.470 14.004 8.671 1.00 80.19 200 ASP A CA 1
ATOM 1641 C C . ASP A 1 200 ? 2.992 13.095 9.791 1.00 80.19 200 ASP A C 1
ATOM 1643 O O . ASP A 1 200 ? 3.268 13.519 10.920 1.00 80.19 200 ASP A O 1
ATOM 1647 N N . LEU A 1 201 ? 3.154 11.811 9.465 1.00 78.75 201 LEU A N 1
ATOM 1648 C CA . LEU A 1 201 ? 3.652 10.774 10.372 1.00 78.75 201 LEU A CA 1
ATOM 1649 C C . LEU A 1 201 ? 5.166 10.893 10.630 1.00 78.75 201 LEU A C 1
ATOM 1651 O O . LEU A 1 201 ? 5.970 10.037 10.269 1.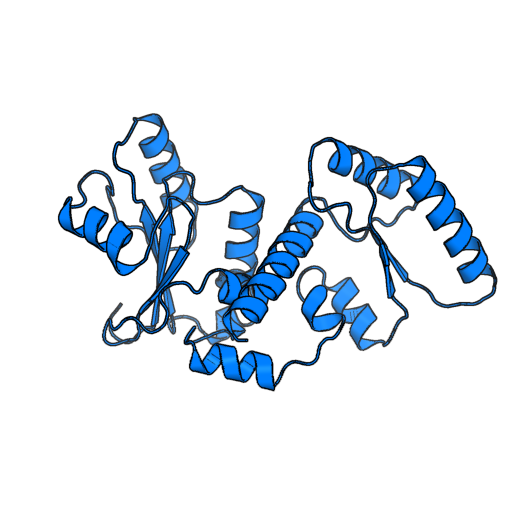00 78.75 201 LEU A O 1
ATOM 1655 N N . GLY A 1 202 ? 5.578 11.977 11.284 1.00 79.25 202 GLY A N 1
ATOM 1656 C CA . GLY A 1 202 ? 6.971 12.224 11.648 1.00 79.25 202 GLY A CA 1
ATOM 1657 C C . GLY A 1 202 ? 7.394 11.612 12.990 1.00 79.25 202 GLY A C 1
ATOM 1658 O O . GLY A 1 202 ? 6.637 10.932 13.692 1.00 79.25 202 GLY A O 1
ATOM 1659 N N . LYS A 1 203 ? 8.617 11.957 13.424 1.00 79.38 203 LYS A N 1
ATOM 1660 C CA . LYS A 1 203 ? 9.158 11.590 14.753 1.00 79.38 203 LYS A CA 1
ATOM 1661 C C . LYS A 1 203 ? 8.220 11.985 15.902 1.00 79.38 203 LYS A C 1
ATOM 1663 O O . LYS A 1 203 ? 8.178 11.293 16.915 1.00 79.38 203 LYS A O 1
ATOM 1668 N N . LYS A 1 204 ? 7.470 13.081 15.741 1.00 81.19 204 LYS A N 1
ATOM 1669 C CA . LYS A 1 204 ? 6.496 13.585 16.719 1.00 81.19 204 LYS A CA 1
ATOM 1670 C C . LYS A 1 204 ? 5.362 12.576 16.948 1.00 81.19 204 LYS A C 1
ATOM 1672 O O . LYS A 1 204 ? 5.117 12.199 18.090 1.00 81.19 204 LYS A O 1
ATOM 1677 N N . VAL A 1 205 ? 4.742 12.075 15.875 1.00 80.69 205 VAL A N 1
ATOM 1678 C CA . VAL A 1 205 ? 3.662 11.073 15.952 1.00 80.69 205 VAL A CA 1
ATOM 1679 C C . VAL A 1 205 ? 4.179 9.749 16.509 1.00 80.69 205 VAL A C 1
ATOM 1681 O O . VAL A 1 205 ? 3.505 9.135 17.329 1.00 80.69 205 VAL A O 1
ATOM 1684 N N . ARG A 1 206 ? 5.407 9.340 16.155 1.00 82.94 206 ARG A N 1
ATOM 1685 C CA . ARG A 1 206 ? 6.032 8.136 16.730 1.00 82.94 206 ARG A CA 1
ATOM 1686 C C . ARG A 1 206 ? 6.170 8.219 18.253 1.00 82.94 206 ARG A C 1
ATOM 1688 O O . ARG A 1 206 ? 5.878 7.250 18.941 1.00 82.94 206 ARG A O 1
ATOM 1695 N N . ARG A 1 207 ? 6.605 9.372 18.777 1.00 83.00 207 ARG A N 1
ATOM 1696 C CA . ARG A 1 207 ? 6.694 9.599 20.230 1.00 83.00 207 ARG A CA 1
ATOM 1697 C C . ARG A 1 207 ? 5.314 9.601 20.879 1.00 83.00 207 ARG A C 1
ATOM 1699 O O . ARG A 1 207 ? 5.151 8.992 21.925 1.00 83.00 207 ARG A O 1
ATOM 1706 N N . MET A 1 208 ? 4.330 10.243 20.248 1.00 81.56 208 MET A N 1
ATOM 1707 C CA . MET A 1 208 ? 2.952 10.230 20.747 1.00 81.56 208 MET A CA 1
ATOM 1708 C C . MET A 1 208 ? 2.370 8.824 20.805 1.00 81.56 208 MET A C 1
ATOM 1710 O O . MET A 1 208 ? 1.747 8.492 21.799 1.00 81.56 208 MET A O 1
ATOM 1714 N N . LEU A 1 209 ? 2.602 7.989 19.791 1.00 82.19 209 LEU A N 1
ATOM 1715 C CA . LEU A 1 209 ? 2.160 6.596 19.813 1.00 82.19 209 LEU A CA 1
ATOM 1716 C C . LEU A 1 209 ? 2.714 5.828 21.010 1.00 82.19 209 LEU A C 1
ATOM 1718 O O . LEU A 1 209 ? 1.955 5.110 21.641 1.00 82.19 209 LEU A O 1
ATOM 1722 N N . ALA A 1 210 ? 3.998 6.004 21.338 1.00 81.62 210 ALA A N 1
ATOM 1723 C CA . ALA A 1 210 ? 4.593 5.355 22.506 1.00 81.62 210 ALA A CA 1
ATOM 1724 C C . ALA A 1 210 ? 3.903 5.795 23.809 1.00 81.62 210 ALA A C 1
ATOM 1726 O O . ALA A 1 210 ? 3.539 4.956 24.621 1.00 81.62 210 ALA A O 1
ATOM 1727 N N . ILE A 1 211 ? 3.642 7.099 23.958 1.00 81.25 211 ILE A N 1
ATOM 1728 C CA . ILE A 1 211 ? 2.928 7.644 25.124 1.00 81.25 211 ILE A CA 1
ATOM 1729 C C . ILE A 1 211 ? 1.495 7.099 25.189 1.00 81.25 211 ILE A C 1
ATOM 1731 O O . ILE A 1 211 ? 1.031 6.692 26.244 1.00 81.25 211 ILE A O 1
ATOM 1735 N N . ILE A 1 212 ? 0.792 7.071 24.057 1.00 78.50 212 ILE A N 1
ATOM 1736 C CA . ILE A 1 212 ? -0.579 6.561 23.957 1.00 78.50 212 ILE A CA 1
ATOM 1737 C C . ILE A 1 212 ? -0.632 5.069 24.296 1.00 78.50 212 ILE A C 1
ATOM 1739 O O . ILE A 1 212 ? -1.560 4.635 24.973 1.00 78.50 212 ILE A O 1
ATOM 1743 N N . ASP A 1 213 ? 0.340 4.283 23.838 1.00 79.12 213 ASP A N 1
ATOM 1744 C CA . ASP A 1 213 ? 0.415 2.851 24.126 1.00 79.12 213 ASP A CA 1
ATOM 1745 C C . ASP A 1 213 ? 0.646 2.586 25.621 1.00 79.12 213 ASP A C 1
ATOM 1747 O O . ASP A 1 213 ? -0.040 1.752 26.216 1.00 79.12 213 ASP A O 1
ATOM 1751 N N . GLU A 1 214 ? 1.532 3.365 26.247 1.00 74.94 214 GLU A N 1
ATOM 1752 C CA . GLU A 1 214 ? 1.777 3.327 27.692 1.00 74.94 214 GLU A CA 1
ATOM 1753 C C . GLU A 1 214 ? 0.550 3.767 28.508 1.00 74.94 214 GLU A C 1
ATOM 1755 O O . GLU A 1 214 ? 0.181 3.093 29.468 1.00 74.94 214 GLU A O 1
ATOM 1760 N N . GLU A 1 215 ? -0.104 4.872 28.131 1.00 73.75 215 GLU A N 1
ATOM 1761 C CA . GLU A 1 215 ? -1.225 5.457 28.882 1.00 73.75 215 GLU A CA 1
ATOM 1762 C C . GLU A 1 215 ? -2.550 4.696 28.692 1.00 73.75 215 GLU A C 1
ATOM 1764 O O . GLU A 1 215 ? -3.370 4.638 29.613 1.00 73.75 215 GLU A O 1
ATOM 1769 N N . LEU A 1 216 ? -2.796 4.138 27.502 1.00 65.50 216 LEU A N 1
ATOM 1770 C CA . LEU A 1 216 ? -4.082 3.521 27.139 1.00 65.50 216 LEU A CA 1
ATOM 1771 C C . LEU A 1 216 ? -4.034 1.988 27.088 1.00 65.50 216 LEU A C 1
ATOM 1773 O O . LEU A 1 216 ? -5.076 1.357 26.894 1.00 65.50 216 LEU A O 1
ATOM 1777 N N . HIS A 1 217 ? -2.853 1.386 27.257 1.00 57.31 217 HIS A N 1
ATOM 1778 C CA . HIS A 1 217 ? -2.593 -0.059 27.288 1.00 57.31 217 HIS A CA 1
ATOM 1779 C C . HIS A 1 217 ? -3.038 -0.869 26.057 1.00 57.31 217 HIS A C 1
ATOM 1781 O O . HIS A 1 217 ? -2.994 -2.100 26.110 1.00 57.31 217 HIS A O 1
ATOM 1787 N N . ARG A 1 218 ? -3.466 -0.223 24.960 1.00 61.00 218 ARG A N 1
ATOM 1788 C CA . ARG A 1 218 ? -3.841 -0.861 23.684 1.00 61.00 218 ARG A CA 1
ATOM 1789 C C . ARG A 1 218 ? -3.765 0.124 22.510 1.00 61.00 218 ARG A C 1
ATOM 1791 O O . ARG A 1 218 ? -4.806 0.477 21.949 1.00 61.00 218 ARG A O 1
ATOM 1798 N N . SER A 1 219 ? -2.574 0.572 22.100 1.00 63.94 219 SER A N 1
ATOM 1799 C CA . SER A 1 219 ? -2.483 1.184 20.767 1.00 63.94 219 SER A CA 1
ATOM 1800 C C . SER A 1 219 ? -2.704 0.088 19.719 1.00 63.94 219 SER A C 1
ATOM 1802 O O . SER A 1 219 ? -1.943 -0.868 19.596 1.00 63.94 219 SER A O 1
ATOM 1804 N N . LEU A 1 220 ? -3.822 0.173 18.999 1.00 69.94 220 LEU A N 1
ATOM 1805 C CA . LEU A 1 220 ? -4.169 -0.840 18.003 1.00 69.94 220 LEU A CA 1
ATOM 1806 C C . LEU A 1 220 ? -3.228 -0.789 16.793 1.00 69.94 220 LEU A C 1
ATOM 1808 O O . LEU A 1 220 ? -2.894 -1.807 16.191 1.00 69.94 220 LEU A O 1
ATOM 1812 N N . PHE A 1 221 ? -2.777 0.413 16.444 1.00 79.06 221 PHE A N 1
ATOM 1813 C CA . PHE A 1 221 ? -1.895 0.642 15.316 1.00 79.06 221 PHE A CA 1
ATOM 1814 C C . PHE A 1 221 ? -0.454 0.855 15.754 1.00 79.06 221 PHE A C 1
ATOM 1816 O O . PHE A 1 221 ? -0.110 1.845 16.394 1.00 79.06 221 PHE A O 1
ATOM 1823 N N . SER A 1 222 ? 0.415 -0.046 15.292 1.00 85.56 222 SER A N 1
ATOM 1824 C CA . SER A 1 222 ? 1.847 0.221 15.243 1.00 85.56 222 SER A CA 1
ATOM 1825 C C . SER A 1 222 ? 2.139 1.395 14.302 1.00 85.56 222 SER A C 1
ATOM 1827 O O . SER A 1 222 ? 1.351 1.729 13.413 1.00 85.56 222 SER A O 1
ATOM 1829 N N . PHE A 1 223 ? 3.322 1.996 14.439 1.00 86.62 223 PHE A N 1
ATOM 1830 C CA . PHE A 1 223 ? 3.753 3.093 13.565 1.00 86.62 223 PHE A CA 1
ATOM 1831 C C . PHE A 1 223 ? 3.725 2.726 12.066 1.00 86.62 223 PHE A C 1
ATOM 1833 O O . PHE A 1 223 ? 3.429 3.576 11.225 1.00 86.62 223 PHE A O 1
ATOM 1840 N N . THR A 1 224 ? 3.985 1.459 11.729 1.00 88.75 224 THR A N 1
ATOM 1841 C CA . THR A 1 224 ? 3.881 0.937 10.357 1.00 88.75 224 THR A CA 1
ATOM 1842 C C . THR A 1 224 ? 2.427 0.865 9.889 1.00 88.75 224 THR A C 1
ATOM 1844 O O . THR A 1 224 ? 2.117 1.318 8.791 1.00 88.75 224 THR A O 1
ATOM 1847 N N . LYS A 1 225 ? 1.510 0.372 10.733 1.00 89.12 225 LYS A N 1
ATOM 1848 C CA . LYS A 1 225 ? 0.073 0.307 10.410 1.00 89.12 225 LYS A CA 1
ATOM 1849 C C . LYS A 1 225 ? -0.543 1.696 10.225 1.00 89.12 225 LYS A C 1
ATOM 1851 O O . LYS A 1 225 ? -1.382 1.866 9.346 1.00 89.12 225 LYS A O 1
ATOM 1856 N N . LEU A 1 226 ? -0.068 2.708 10.961 1.00 90.19 226 LEU A N 1
ATOM 1857 C CA . LEU A 1 226 ? -0.433 4.105 10.691 1.00 90.19 226 LEU A CA 1
ATOM 1858 C C . LEU A 1 226 ? -0.052 4.540 9.277 1.00 90.19 226 LEU A C 1
ATOM 1860 O O . LEU A 1 226 ? -0.866 5.140 8.578 1.00 90.19 226 LEU A O 1
ATOM 1864 N N . HIS A 1 227 ? 1.173 4.235 8.843 1.00 90.75 227 HIS A N 1
ATOM 1865 C CA . HIS A 1 227 ? 1.595 4.555 7.482 1.00 90.75 227 HIS A CA 1
ATOM 1866 C C . HIS A 1 227 ? 0.736 3.835 6.449 1.00 90.75 227 HIS A C 1
ATOM 1868 O O . HIS A 1 227 ? 0.330 4.456 5.470 1.00 90.75 227 HIS A O 1
ATOM 1874 N N . PHE A 1 228 ? 0.407 2.564 6.682 1.00 91.50 228 PHE A N 1
ATOM 1875 C CA . PHE A 1 228 ? -0.471 1.807 5.791 1.00 91.50 228 PHE A CA 1
ATOM 1876 C C . PHE A 1 228 ? -1.848 2.463 5.684 1.00 91.50 228 PHE A C 1
ATOM 1878 O O . PHE A 1 228 ? -2.332 2.669 4.572 1.00 91.50 228 PHE A O 1
ATOM 1885 N N . PHE A 1 229 ? -2.435 2.867 6.815 1.00 91.56 229 PHE A N 1
ATOM 1886 C CA . PHE A 1 229 ? -3.706 3.586 6.850 1.00 91.56 229 PHE A CA 1
ATOM 1887 C C . PHE A 1 229 ? -3.670 4.860 6.000 1.00 91.56 229 PHE A C 1
ATOM 1889 O O . PHE A 1 229 ? -4.494 5.019 5.100 1.00 91.56 229 PHE A O 1
ATOM 1896 N N . TRP A 1 230 ? -2.692 5.743 6.218 1.00 91.94 230 TRP A N 1
ATOM 1897 C CA . TRP A 1 230 ? -2.620 7.011 5.484 1.00 91.94 230 TRP A CA 1
ATOM 1898 C C . TRP A 1 230 ? -2.273 6.835 4.004 1.00 91.94 230 TRP A C 1
ATOM 1900 O O . TRP A 1 230 ? -2.860 7.513 3.159 1.00 91.94 230 TRP A O 1
ATOM 1910 N N . LEU A 1 231 ? -1.371 5.908 3.663 1.00 92.19 231 LEU A N 1
ATOM 1911 C CA . LEU A 1 231 ? -1.049 5.589 2.269 1.00 92.19 231 LEU A CA 1
ATOM 1912 C C . LEU A 1 231 ? -2.272 5.041 1.528 1.00 92.19 231 LEU A C 1
ATOM 1914 O O . LEU A 1 231 ? -2.542 5.481 0.406 1.00 92.19 231 LEU A O 1
ATOM 1918 N N . ARG A 1 232 ? -3.040 4.135 2.149 1.00 92.19 232 ARG A N 1
ATOM 1919 C CA . ARG A 1 232 ? -4.290 3.628 1.566 1.00 92.19 232 ARG A CA 1
ATOM 1920 C C . ARG A 1 232 ? -5.337 4.723 1.453 1.00 92.19 232 ARG A C 1
ATOM 1922 O O . ARG A 1 232 ? -5.883 4.892 0.370 1.00 92.19 232 ARG A O 1
ATOM 1929 N N . LEU A 1 233 ? -5.566 5.514 2.499 1.00 92.31 233 LEU A N 1
ATOM 1930 C CA . LEU A 1 233 ? -6.553 6.599 2.484 1.00 92.31 233 LEU A CA 1
ATOM 1931 C C . LEU A 1 233 ? -6.266 7.627 1.377 1.00 92.31 233 LEU A C 1
ATOM 1933 O O . LEU A 1 233 ? -7.164 8.012 0.627 1.00 92.31 233 LEU A O 1
ATOM 1937 N N . GLU A 1 234 ? -5.007 8.039 1.224 1.00 92.75 234 GLU A N 1
ATOM 1938 C CA . GLU A 1 234 ? -4.602 8.940 0.141 1.00 92.75 234 GLU A CA 1
ATOM 1939 C C . GLU A 1 234 ? -4.740 8.279 -1.242 1.00 92.75 234 GLU A C 1
ATOM 1941 O O . GLU A 1 234 ? -5.098 8.956 -2.207 1.00 92.75 234 GLU A O 1
ATOM 1946 N N . SER A 1 235 ? -4.524 6.964 -1.343 1.00 93.81 235 SER A N 1
ATOM 1947 C CA . SER A 1 235 ? -4.741 6.204 -2.584 1.00 93.81 235 SER A CA 1
ATOM 1948 C C . SER A 1 235 ? -6.221 6.124 -2.956 1.00 93.81 235 SER A C 1
ATOM 1950 O O . SER A 1 235 ? -6.570 6.395 -4.102 1.00 93.81 235 SER A O 1
ATOM 1952 N N . ILE A 1 236 ? -7.106 5.842 -1.989 1.00 93.38 236 ILE A N 1
ATOM 1953 C CA . ILE A 1 236 ? -8.572 5.874 -2.154 1.00 93.38 236 ILE A CA 1
ATOM 1954 C C . ILE A 1 236 ? -8.989 7.246 -2.690 1.00 93.38 236 ILE A C 1
ATOM 1956 O O . ILE A 1 236 ? -9.694 7.330 -3.698 1.00 93.38 236 ILE A O 1
ATOM 1960 N N . ARG A 1 237 ? -8.504 8.327 -2.062 1.00 93.31 237 ARG A N 1
ATOM 1961 C CA . ARG A 1 237 ? -8.801 9.699 -2.488 1.00 93.31 237 ARG A CA 1
ATOM 1962 C C . ARG A 1 237 ? -8.365 9.952 -3.933 1.00 93.31 237 ARG A C 1
ATOM 1964 O O . ARG A 1 237 ? -9.152 10.480 -4.714 1.00 93.31 237 ARG A O 1
ATOM 1971 N N . ARG A 1 238 ? -7.129 9.587 -4.297 1.00 93.88 238 ARG A N 1
ATOM 1972 C CA . ARG A 1 238 ? -6.605 9.769 -5.663 1.00 93.88 238 ARG A CA 1
ATOM 1973 C C . ARG A 1 238 ? -7.369 8.942 -6.695 1.00 93.88 238 ARG A C 1
ATOM 1975 O O . ARG A 1 238 ? -7.746 9.494 -7.724 1.00 93.88 238 ARG A O 1
ATOM 1982 N N . SER A 1 239 ? -7.638 7.668 -6.410 1.00 92.25 239 SER A N 1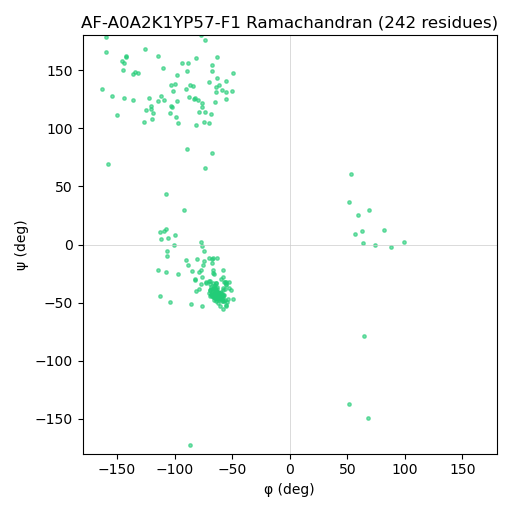
ATOM 1983 C CA . SER A 1 239 ? -8.371 6.775 -7.318 1.00 92.25 239 SER A CA 1
ATOM 1984 C C . SER A 1 239 ? -9.792 7.292 -7.581 1.00 92.25 239 SER A C 1
ATOM 1986 O O . SER A 1 239 ? -10.216 7.347 -8.733 1.00 92.25 239 SER A O 1
ATOM 1988 N N . LYS A 1 240 ? -10.501 7.792 -6.557 1.00 89.12 240 LYS A N 1
ATOM 1989 C CA . LYS A 1 240 ? -11.830 8.401 -6.748 1.00 89.12 240 LYS A CA 1
ATOM 1990 C C . LYS A 1 240 ? -11.787 9.680 -7.576 1.00 89.12 240 LYS A C 1
ATOM 1992 O O . LYS A 1 240 ? -12.557 9.796 -8.519 1.00 89.12 240 LYS A O 1
ATOM 1997 N N . LEU A 1 241 ? -10.843 10.582 -7.300 1.00 88.88 241 LEU A N 1
ATOM 1998 C CA . LEU A 1 241 ? -10.668 11.800 -8.103 1.00 88.88 241 LEU A CA 1
ATOM 1999 C C . LEU A 1 241 ? -10.352 11.503 -9.580 1.00 88.88 241 LEU A C 1
ATOM 2001 O O . LEU A 1 241 ? -10.702 12.297 -10.446 1.00 88.88 241 LEU A O 1
ATOM 2005 N N . GLN A 1 242 ? -9.690 10.380 -9.877 1.00 83.50 242 GLN A N 1
ATOM 2006 C CA . GLN A 1 242 ? -9.404 9.957 -11.253 1.00 83.50 242 GLN A CA 1
ATOM 2007 C C . GLN A 1 242 ? -10.621 9.366 -11.978 1.00 83.50 242 GLN A C 1
ATOM 2009 O O . GLN A 1 242 ? -10.668 9.412 -13.207 1.00 83.50 242 GLN A O 1
ATOM 2014 N N . LEU A 1 243 ? -11.575 8.777 -11.251 1.00 78.25 243 LEU A N 1
ATOM 2015 C CA . LEU A 1 243 ? -12.736 8.100 -11.836 1.00 78.25 243 LEU A CA 1
ATOM 2016 C C . LEU A 1 243 ? -13.950 9.017 -12.050 1.00 78.25 243 LEU A C 1
ATOM 2018 O O . LEU A 1 243 ? -14.825 8.632 -12.828 1.00 78.25 243 LEU A O 1
ATOM 2022 N N . GLY A 1 244 ? -13.951 10.218 -11.456 1.00 57.06 244 GLY A N 1
ATOM 2023 C CA . GLY A 1 244 ? -15.040 11.198 -11.538 1.00 57.06 244 GLY A CA 1
ATOM 2024 C C . GLY A 1 244 ? -15.966 11.099 -10.341 1.00 57.06 244 GLY A C 1
ATOM 2025 O O . GLY A 1 244 ? -16.969 10.364 -10.449 1.00 57.06 244 GLY A O 1
#

Organism: Populus trichocarpa (NCBI:txid3694)

Sequence (244 aa):
MKGKVVLLLVSKAELLPQEGLLLLLDRTYDHPYHKKLEGSYEIVWISISDTWTDAERDIFDFLSNSLPWYSVRRPWVLHSAVVNYTKQEWDYKNVPLIVVLDSKGMVRKSNAMDMVFIWGATAYPFSTSKEKKLWDEENWTLKLLLDEIDPLLTTWVEEGRNICIYGNDNLDWIREFNATCKVIKNAGVQLEMVYVGCKDLGKKVRRMLAIIDEELHRSLFSFTKLHFFWLRLESIRRSKLQLG